Protein AF-A0A935WND5-F1 (afdb_monomer_lite)

Structure (mmCIF, N/CA/C/O backbone):
data_AF-A0A935WND5-F1
#
_entry.id   AF-A0A935WND5-F1
#
loop_
_atom_site.group_PDB
_atom_site.id
_atom_site.type_symbol
_atom_site.label_atom_id
_atom_site.label_alt_id
_atom_site.label_comp_id
_atom_site.label_asym_id
_atom_site.label_entity_id
_atom_site.label_seq_id
_atom_site.pdbx_PDB_ins_code
_atom_site.Cartn_x
_atom_site.Cartn_y
_atom_site.Cartn_z
_atom_site.occupancy
_atom_site.B_iso_or_equiv
_atom_site.auth_seq_id
_atom_site.auth_comp_id
_atom_site.auth_asym_id
_atom_site.auth_atom_id
_atom_site.pdbx_PDB_model_num
ATOM 1 N N . MET A 1 1 ? -34.962 45.376 59.861 1.00 44.03 1 MET A N 1
ATOM 2 C CA . MET A 1 1 ? -34.182 45.474 58.604 1.00 44.03 1 MET A CA 1
ATOM 3 C C . MET A 1 1 ? -34.344 44.148 57.859 1.00 44.03 1 MET A C 1
ATOM 5 O O . MET A 1 1 ? -34.112 43.113 58.467 1.00 44.03 1 MET A O 1
ATOM 9 N N . LYS A 1 2 ? -34.889 44.154 56.631 1.00 42.56 2 LYS A N 1
ATOM 10 C CA . LYS A 1 2 ? -35.308 42.951 55.875 1.00 42.56 2 LYS A CA 1
ATOM 11 C C . LYS A 1 2 ? -34.126 42.358 55.090 1.00 42.56 2 LYS A C 1
ATOM 13 O O . LYS A 1 2 ? -33.528 43.064 54.286 1.00 42.56 2 LYS A O 1
ATOM 18 N N . GLN A 1 3 ? -33.817 41.075 55.289 1.00 46.28 3 GLN A N 1
ATOM 19 C CA . GLN A 1 3 ? -32.880 40.319 54.447 1.00 46.28 3 GLN A CA 1
ATOM 20 C C . GLN A 1 3 ? -33.614 39.766 53.216 1.00 46.28 3 GLN A C 1
ATOM 22 O O . GLN A 1 3 ? -34.543 38.969 53.343 1.00 46.28 3 GLN A O 1
ATOM 27 N N . HIS A 1 4 ? -33.191 40.180 52.021 1.00 46.12 4 HIS A N 1
ATOM 28 C CA . HIS A 1 4 ? -33.667 39.625 50.755 1.00 46.12 4 HIS A CA 1
ATOM 29 C C . HIS A 1 4 ? -32.869 38.366 50.395 1.00 46.12 4 HIS A C 1
ATOM 31 O O . HIS A 1 4 ? -31.676 38.439 50.106 1.00 46.12 4 HIS A O 1
ATOM 37 N N . ARG A 1 5 ? -33.539 37.208 50.376 1.00 58.88 5 ARG A N 1
ATOM 38 C CA . ARG A 1 5 ? -33.021 35.979 49.759 1.00 58.88 5 ARG A CA 1
ATOM 39 C C . ARG A 1 5 ? -33.072 36.139 48.238 1.00 58.88 5 ARG A C 1
ATOM 41 O O . ARG A 1 5 ? -34.155 36.243 47.670 1.00 58.88 5 ARG A O 1
ATOM 48 N N . ARG A 1 6 ? -31.912 36.177 47.582 1.00 54.91 6 ARG A N 1
ATOM 49 C CA . ARG A 1 6 ? -31.807 36.095 46.120 1.00 54.91 6 ARG A CA 1
ATOM 50 C C . ARG A 1 6 ? -31.751 34.621 45.724 1.00 54.91 6 ARG A C 1
ATOM 52 O O . ARG A 1 6 ? -30.728 33.976 45.926 1.00 54.91 6 ARG A O 1
ATOM 59 N N . SER A 1 7 ? -32.851 34.095 45.189 1.00 54.50 7 SER A N 1
ATOM 60 C CA . SER A 1 7 ? -32.848 32.809 44.488 1.00 54.50 7 SER A CA 1
ATOM 61 C C . SER A 1 7 ? -32.137 32.986 43.152 1.00 54.50 7 SER A C 1
ATOM 63 O O . SER A 1 7 ? -32.622 33.705 42.283 1.00 54.50 7 SER A O 1
ATOM 65 N N . ILE A 1 8 ? -30.977 32.351 43.002 1.00 58.34 8 ILE A N 1
ATOM 66 C CA . ILE A 1 8 ? -30.286 32.222 41.720 1.00 58.34 8 ILE A CA 1
ATOM 67 C C . ILE A 1 8 ? -30.832 30.951 41.068 1.00 58.34 8 ILE A C 1
ATOM 69 O O . ILE A 1 8 ? -30.467 29.842 41.447 1.00 58.34 8 ILE A O 1
ATOM 73 N N . THR A 1 9 ? -31.758 31.102 40.126 1.00 57.56 9 THR A N 1
ATOM 74 C CA . THR A 1 9 ? -32.164 30.025 39.216 1.00 57.56 9 THR A CA 1
ATOM 75 C C . THR A 1 9 ? -31.027 29.771 38.232 1.00 57.56 9 THR A C 1
ATOM 77 O O . THR A 1 9 ? -30.752 30.607 37.374 1.00 57.56 9 THR A O 1
ATOM 80 N N . ALA A 1 10 ? -30.343 28.637 38.382 1.00 54.84 10 ALA A N 1
ATOM 81 C CA . ALA A 1 10 ? -29.337 28.168 37.439 1.00 54.84 10 ALA A CA 1
ATOM 82 C C . ALA A 1 10 ? -30.030 27.516 36.233 1.00 54.84 10 ALA A C 1
ATOM 84 O O . ALA A 1 10 ? -30.608 26.436 36.346 1.00 54.84 10 ALA A O 1
ATOM 85 N N . THR A 1 11 ? -29.989 28.176 35.079 1.00 57.78 11 THR A N 1
ATOM 86 C CA . THR A 1 11 ? -30.436 27.606 33.805 1.00 57.78 11 THR A CA 1
ATOM 87 C C . THR A 1 11 ? -29.325 26.702 33.269 1.00 57.78 11 THR A C 1
ATOM 89 O O . THR A 1 11 ? -28.269 27.188 32.868 1.00 57.78 11 THR A O 1
ATOM 92 N N . ALA A 1 12 ? -29.529 25.385 33.292 1.00 59.47 12 ALA A N 1
ATOM 93 C CA . ALA A 1 12 ? -28.595 24.434 32.698 1.00 59.47 12 ALA A CA 1
ATOM 94 C C . ALA A 1 12 ? -28.718 24.478 31.164 1.00 59.47 12 ALA A C 1
ATOM 96 O O . ALA A 1 12 ? -29.736 24.074 30.605 1.00 59.47 12 ALA A O 1
ATOM 97 N N . ILE A 1 13 ? -27.687 24.980 30.481 1.00 61.97 13 ILE A N 1
ATOM 98 C CA . ILE A 1 13 ? -27.553 24.882 29.022 1.00 61.97 13 ILE A CA 1
ATOM 99 C C . ILE A 1 13 ? -27.053 23.466 28.717 1.00 61.97 13 ILE A C 1
ATOM 101 O O . ILE A 1 13 ? -25.894 23.143 28.971 1.00 61.97 13 ILE A O 1
ATOM 105 N N . ALA A 1 14 ? -27.936 22.604 28.213 1.00 59.50 14 ALA A N 1
ATOM 106 C CA . ALA A 1 14 ? -27.566 21.275 27.741 1.00 59.50 14 ALA A CA 1
ATOM 107 C C . ALA A 1 14 ? -26.842 21.398 26.390 1.00 59.50 14 ALA A C 1
ATOM 109 O O . ALA A 1 14 ? -27.459 21.687 25.366 1.00 59.50 14 ALA A O 1
ATOM 110 N N . LEU A 1 15 ? -25.522 21.209 26.396 1.00 60.28 15 LEU A N 1
ATOM 111 C CA . LEU A 1 15 ? -24.688 21.166 25.197 1.00 60.28 15 LEU A CA 1
ATOM 112 C C . LEU A 1 15 ? -24.866 19.788 24.533 1.00 60.28 15 LEU A C 1
ATOM 114 O O . LEU A 1 15 ? -24.259 18.805 24.954 1.00 60.28 15 LEU A O 1
ATOM 118 N N . THR A 1 16 ? -25.731 19.675 23.527 1.00 56.22 16 THR A N 1
ATOM 119 C CA . THR A 1 16 ? -25.841 18.446 22.729 1.00 56.22 16 THR A CA 1
ATOM 120 C C . THR A 1 16 ? -24.640 18.348 21.791 1.00 56.22 16 THR A C 1
ATOM 122 O O . THR A 1 16 ? -24.598 19.034 20.770 1.00 56.22 16 THR A O 1
ATOM 125 N N . LEU A 1 17 ? -23.656 17.509 22.131 1.00 57.56 17 LEU A N 1
ATOM 126 C CA . LEU A 1 17 ? -22.615 17.090 21.191 1.00 57.56 17 LEU A CA 1
ATOM 127 C C . LEU A 1 17 ? -23.279 16.261 20.086 1.00 57.56 17 LEU A C 1
ATOM 129 O O . LEU A 1 17 ? -23.609 15.094 20.289 1.00 57.56 17 LEU A O 1
ATOM 133 N N . ALA A 1 18 ? -23.482 16.862 18.916 1.00 56.38 18 ALA A N 1
ATOM 134 C CA . ALA A 1 18 ? -23.766 16.103 17.711 1.00 56.38 18 ALA A CA 1
ATOM 135 C C . ALA A 1 18 ? -22.495 15.322 17.345 1.00 56.38 18 ALA A C 1
ATOM 137 O O . ALA A 1 18 ? -21.522 15.901 16.858 1.00 56.38 18 ALA A O 1
ATOM 138 N N . ALA A 1 19 ? -22.475 14.019 17.632 1.00 58.28 19 ALA A N 1
ATOM 139 C CA . ALA A 1 19 ? -21.445 13.131 17.117 1.00 58.28 19 ALA A CA 1
ATOM 140 C C . ALA A 1 19 ? -21.576 13.120 15.589 1.00 58.28 19 ALA A C 1
ATOM 142 O O . ALA A 1 19 ? -22.550 12.604 15.048 1.00 58.28 19 ALA A O 1
ATOM 143 N N . SER A 1 20 ? -20.639 13.767 14.896 1.00 56.72 20 SER A N 1
ATOM 144 C CA . SER A 1 20 ? -20.556 13.662 13.442 1.00 56.72 20 SER A CA 1
ATOM 145 C C . SER A 1 20 ? -20.062 12.257 13.128 1.00 56.72 20 SER A C 1
ATOM 147 O O . SER A 1 20 ? -18.921 11.932 13.454 1.00 56.72 20 SER A O 1
ATOM 149 N N . SER A 1 21 ? -20.919 11.413 12.554 1.00 59.06 21 SER A N 1
ATOM 150 C CA . SER A 1 21 ? -20.487 10.127 12.013 1.00 59.06 21 SER A CA 1
ATOM 151 C C . SER A 1 21 ? -19.422 10.403 10.953 1.00 59.06 21 SER A C 1
ATOM 153 O O . SER A 1 21 ? -19.695 11.075 9.957 1.00 59.06 21 SER A O 1
ATOM 155 N N . ALA A 1 22 ? -18.191 9.948 11.183 1.00 67.31 22 ALA A N 1
ATOM 156 C CA . ALA A 1 22 ? -17.153 10.024 10.167 1.00 67.31 22 ALA A CA 1
ATOM 157 C C . ALA A 1 22 ? -17.587 9.155 8.977 1.00 67.31 22 ALA A C 1
ATOM 159 O O . ALA A 1 22 ? -17.874 7.971 9.156 1.00 67.31 22 ALA A O 1
ATOM 160 N N . LEU A 1 23 ? -17.658 9.738 7.777 1.00 71.44 23 LEU A N 1
ATOM 161 C CA . LEU A 1 23 ? -17.988 8.992 6.559 1.00 71.44 23 LEU A CA 1
ATOM 162 C C . LEU A 1 23 ? -16.903 7.944 6.307 1.00 71.44 23 LEU A C 1
ATOM 164 O O . LEU A 1 23 ? -15.765 8.315 6.039 1.00 71.44 23 LEU A O 1
ATOM 168 N N . ALA A 1 24 ? -17.228 6.655 6.382 1.00 83.25 24 ALA A N 1
ATOM 169 C CA . ALA A 1 24 ? -16.264 5.603 6.074 1.00 83.25 24 ALA A CA 1
ATOM 170 C C . ALA A 1 24 ? -16.126 5.369 4.570 1.00 83.25 24 ALA A C 1
ATOM 172 O O . ALA A 1 24 ? -17.100 5.410 3.824 1.00 83.25 24 ALA A O 1
ATOM 173 N N . GLY A 1 25 ? -14.900 5.082 4.139 1.00 92.62 25 GLY A N 1
ATOM 174 C CA . GLY A 1 25 ? -14.593 4.635 2.783 1.00 92.62 25 GLY A CA 1
ATOM 175 C C . GLY A 1 25 ? -14.226 3.158 2.742 1.00 92.62 25 GLY A C 1
ATOM 176 O O . GLY A 1 25 ? -13.785 2.580 3.737 1.00 92.62 25 GLY A O 1
ATOM 177 N N . THR A 1 26 ? -14.348 2.547 1.563 1.00 95.69 26 THR A N 1
ATOM 178 C CA . THR A 1 26 ? -13.915 1.161 1.339 1.00 95.69 26 THR A CA 1
ATOM 179 C C . THR A 1 26 ? -13.147 1.028 0.026 1.00 95.69 26 THR A C 1
ATOM 181 O O . THR A 1 26 ? -13.371 1.789 -0.914 1.00 95.69 26 THR A O 1
ATOM 184 N N . SER A 1 27 ? -12.293 0.009 -0.087 1.00 97.25 27 SER A N 1
ATOM 185 C CA . SER A 1 27 ? -11.607 -0.339 -1.341 1.00 97.25 27 SER A CA 1
ATOM 186 C C . SER A 1 27 ? -12.511 -0.980 -2.408 1.00 97.25 27 SER A C 1
ATOM 188 O O . SER A 1 27 ? -12.014 -1.417 -3.447 1.00 97.25 27 SER A O 1
ATOM 190 N N . ARG A 1 28 ? -13.826 -1.078 -2.182 1.00 95.88 28 ARG A N 1
ATOM 191 C CA . ARG A 1 28 ? -14.771 -1.646 -3.151 1.00 95.88 28 ARG A CA 1
ATOM 192 C C . ARG A 1 28 ? -14.862 -0.767 -4.404 1.00 95.88 28 ARG A C 1
ATOM 194 O O . ARG A 1 28 ? -14.959 0.451 -4.306 1.00 95.88 28 ARG A O 1
ATOM 201 N N . GLY A 1 29 ? -14.820 -1.376 -5.585 1.00 96.44 29 GLY A N 1
ATOM 202 C CA . GLY A 1 29 ? -14.720 -0.685 -6.880 1.00 96.44 29 GLY A CA 1
ATOM 203 C C . GLY A 1 29 ? -13.289 -0.293 -7.290 1.00 96.44 29 GLY A C 1
ATOM 204 O O . GLY A 1 29 ? -13.070 0.247 -8.385 1.00 96.44 29 GLY A O 1
ATOM 205 N N . PHE A 1 30 ? -12.299 -0.568 -6.439 1.00 98.06 30 PHE A N 1
ATOM 206 C CA . PHE A 1 30 ? -10.879 -0.300 -6.682 1.00 98.06 30 PHE A CA 1
ATOM 207 C C . PHE A 1 30 ? -10.036 -1.573 -6.794 1.00 98.06 30 PHE A C 1
ATOM 209 O O . PHE A 1 30 ? -8.828 -1.484 -7.011 1.00 98.06 30 PHE A O 1
ATOM 216 N N . GLU A 1 31 ? -10.663 -2.745 -6.684 1.00 97.44 31 GLU A N 1
ATOM 217 C CA . GLU A 1 31 ? -10.026 -4.034 -6.414 1.00 97.44 31 GLU A CA 1
ATOM 218 C C . GLU A 1 31 ? -8.899 -4.331 -7.397 1.00 97.44 31 GLU A C 1
ATOM 220 O O . GLU A 1 31 ? -7.808 -4.723 -6.991 1.00 97.44 31 GLU A O 1
ATOM 225 N N . ASN A 1 32 ? -9.156 -4.083 -8.685 1.00 96.38 32 ASN A N 1
ATOM 226 C CA . ASN A 1 32 ? -8.266 -4.428 -9.788 1.00 96.38 32 ASN A CA 1
ATOM 227 C C . ASN A 1 32 ? -7.123 -3.429 -10.039 1.00 96.38 32 ASN A C 1
ATOM 229 O O . ASN A 1 32 ? -6.352 -3.615 -10.979 1.00 96.38 32 ASN A O 1
ATOM 233 N N . GLY A 1 33 ? -7.004 -2.369 -9.239 1.00 95.69 33 GLY A N 1
ATOM 234 C CA . GLY A 1 33 ? -6.019 -1.318 -9.476 1.00 95.69 33 GLY A CA 1
ATOM 235 C C . GLY A 1 33 ? -6.363 -0.436 -10.687 1.00 95.69 33 GLY A C 1
ATOM 236 O O . GLY A 1 33 ? -7.532 -0.149 -10.970 1.00 95.69 33 GLY A O 1
ATOM 237 N N . GLY A 1 34 ? -5.333 0.056 -11.378 1.00 95.44 34 GLY A N 1
ATOM 238 C CA . GLY A 1 34 ? -5.450 0.951 -12.532 1.00 95.44 34 GLY A CA 1
ATOM 239 C C . GLY A 1 34 ? -4.641 2.239 -12.365 1.00 95.44 34 GLY A C 1
ATOM 240 O O . GLY A 1 34 ? -3.651 2.274 -11.642 1.00 95.44 34 GLY A O 1
ATOM 241 N N . TYR A 1 35 ? -5.060 3.308 -13.044 1.00 96.00 35 TYR A N 1
ATOM 242 C CA . TYR A 1 35 ? -4.342 4.586 -13.030 1.00 96.00 35 TYR A CA 1
ATOM 243 C C . TYR A 1 35 ? -4.380 5.275 -11.662 1.00 96.00 35 TYR A C 1
ATOM 245 O O . TYR A 1 35 ? -5.466 5.488 -11.119 1.00 96.00 35 TYR A O 1
ATOM 253 N N . PHE A 1 36 ? -3.224 5.738 -11.174 1.00 97.12 36 PHE A N 1
ATOM 254 C CA . PHE A 1 36 ? -3.076 6.407 -9.871 1.00 97.12 36 PHE A CA 1
ATOM 255 C C . PHE A 1 36 ? -3.987 7.625 -9.680 1.00 97.12 36 PHE A C 1
ATOM 257 O O . PHE A 1 36 ? -4.480 7.840 -8.579 1.00 97.12 36 PHE A O 1
ATOM 264 N N . LYS A 1 37 ? -4.362 8.327 -10.762 1.00 96.94 37 LYS A N 1
ATOM 265 C CA . LYS A 1 37 ? -5.349 9.428 -10.730 1.00 96.94 37 LYS A CA 1
ATOM 266 C C . LYS A 1 37 ? -6.718 9.053 -10.138 1.00 96.94 37 LYS A C 1
ATOM 268 O O . LYS A 1 37 ? -7.496 9.942 -9.820 1.00 96.94 37 LYS A O 1
ATOM 273 N N . ARG A 1 38 ? -7.039 7.756 -10.032 1.00 97.00 38 ARG A N 1
ATOM 274 C CA . ARG A 1 38 ? -8.246 7.256 -9.351 1.00 97.00 38 ARG A CA 1
ATOM 275 C C . ARG A 1 38 ? -8.060 7.075 -7.841 1.00 97.00 38 ARG A C 1
ATOM 277 O O . ARG A 1 38 ? -9.051 7.054 -7.127 1.00 97.00 38 ARG A O 1
ATOM 284 N N . PHE A 1 39 ? -6.827 6.904 -7.376 1.00 98.50 39 PHE A N 1
ATOM 285 C CA . PHE A 1 39 ? -6.489 6.494 -6.011 1.00 98.50 39 PHE A CA 1
ATOM 286 C C . PHE A 1 39 ? -5.934 7.661 -5.201 1.00 98.50 39 PHE A C 1
ATOM 288 O O . PHE A 1 39 ? -6.384 7.882 -4.082 1.00 98.50 39 PHE A O 1
ATOM 295 N N . ASP A 1 40 ? -5.012 8.440 -5.773 1.00 98.56 40 ASP A N 1
ATOM 296 C CA . ASP A 1 40 ? -4.336 9.530 -5.063 1.00 98.56 40 ASP A CA 1
ATOM 297 C C . ASP A 1 40 ? -5.311 10.578 -4.498 1.00 98.56 40 ASP A C 1
ATOM 299 O O . ASP A 1 40 ? -5.126 10.974 -3.346 1.00 98.56 40 ASP A O 1
ATOM 303 N N . PRO A 1 41 ? -6.384 10.994 -5.210 1.00 98.56 41 PRO A N 1
ATOM 304 C CA . PRO A 1 41 ? -7.361 11.918 -4.636 1.00 98.56 41 PRO A CA 1
ATOM 305 C C . PRO A 1 41 ? -8.096 11.334 -3.427 1.00 98.56 41 PRO A C 1
ATOM 307 O O . PRO A 1 41 ? -8.306 12.043 -2.451 1.00 98.56 41 PRO A O 1
ATOM 310 N N . VAL A 1 42 ? -8.426 10.038 -3.457 1.00 98.19 42 VAL A N 1
ATOM 311 C CA . VAL A 1 42 ? -9.095 9.345 -2.344 1.00 98.19 42 VAL A CA 1
ATOM 312 C C . VAL A 1 42 ? -8.143 9.220 -1.155 1.00 98.19 42 VAL A C 1
ATOM 314 O O . VAL A 1 42 ? -8.514 9.526 -0.026 1.00 98.19 42 VAL A O 1
ATOM 317 N N . VAL A 1 43 ? -6.884 8.841 -1.398 1.00 98.62 43 VAL A N 1
ATOM 318 C CA . VAL A 1 43 ? -5.847 8.823 -0.356 1.00 98.62 43 VAL A CA 1
ATOM 319 C C . VAL A 1 43 ? -5.709 10.204 0.284 1.00 98.62 43 VAL A C 1
ATOM 321 O O . VAL A 1 43 ? -5.681 10.307 1.510 1.00 98.62 43 VAL A O 1
ATOM 324 N N . ALA A 1 44 ? -5.634 11.261 -0.528 1.00 98.50 44 ALA A N 1
ATOM 325 C CA . ALA A 1 44 ? -5.504 12.632 -0.053 1.00 98.50 44 ALA A CA 1
ATOM 326 C C . ALA A 1 44 ? -6.726 13.078 0.761 1.00 98.50 44 ALA A C 1
ATOM 328 O O . ALA A 1 44 ? -6.552 13.628 1.844 1.00 98.50 44 ALA A O 1
ATOM 329 N N . GLU A 1 45 ? -7.938 12.796 0.284 1.00 97.62 45 GLU A N 1
ATOM 330 C CA . GLU A 1 45 ? -9.193 13.132 0.957 1.00 97.62 45 GLU A CA 1
ATOM 331 C C . GLU A 1 45 ? -9.290 12.476 2.340 1.00 97.62 45 GLU A C 1
ATOM 333 O O . GLU A 1 45 ? -9.469 13.172 3.342 1.00 97.62 45 GLU A O 1
ATOM 338 N N . PHE A 1 46 ? -9.090 11.157 2.425 1.00 96.94 46 PHE A N 1
ATOM 339 C CA . PHE A 1 46 ? -9.162 10.424 3.695 1.00 96.94 46 PHE A CA 1
ATOM 340 C C . PHE A 1 46 ? -8.027 10.806 4.653 1.00 96.94 46 PHE A C 1
ATOM 342 O O . PHE A 1 46 ? -8.201 10.869 5.872 1.00 96.94 46 PHE A O 1
ATOM 349 N N . ASN A 1 47 ? -6.861 11.161 4.110 1.00 97.44 47 ASN A N 1
ATOM 350 C CA . ASN A 1 47 ? -5.791 11.772 4.888 1.00 97.44 47 ASN A CA 1
ATOM 351 C C . ASN A 1 47 ? -6.065 13.234 5.255 1.00 97.44 47 ASN A C 1
ATOM 353 O O . ASN A 1 47 ? -5.408 13.754 6.150 1.00 97.44 47 ASN A O 1
ATOM 357 N N . GLN A 1 48 ? -6.981 13.943 4.615 1.00 97.06 48 GLN A N 1
ATOM 358 C CA . GLN A 1 48 ? -7.310 15.312 5.000 1.00 97.06 48 GLN A CA 1
ATOM 359 C C . GLN A 1 48 ? -8.352 15.323 6.118 1.00 97.06 48 GLN A C 1
ATOM 361 O O . GLN A 1 48 ? -8.188 16.045 7.099 1.00 97.06 48 GLN A O 1
ATOM 366 N N . ASN A 1 49 ? -9.399 14.510 5.983 1.00 94.25 49 ASN A N 1
ATOM 367 C CA . ASN A 1 49 ? -10.530 14.489 6.910 1.00 94.25 49 ASN A CA 1
ATOM 368 C C . ASN A 1 49 ? -10.333 13.533 8.106 1.00 94.25 49 ASN A C 1
ATOM 370 O O . ASN A 1 49 ? -10.992 13.706 9.126 1.00 94.25 49 ASN A O 1
ATOM 374 N N . GLY A 1 50 ? -9.404 12.571 8.025 1.00 92.56 50 GLY A N 1
ATOM 375 C CA . GLY A 1 50 ? -9.154 11.594 9.092 1.00 92.56 50 GLY A CA 1
ATOM 376 C C . GLY A 1 50 ? -10.215 10.495 9.197 1.00 92.56 50 GLY A C 1
ATOM 377 O O . GLY A 1 50 ? -10.211 9.724 10.161 1.00 92.56 50 GLY A O 1
ATOM 378 N N . ASN A 1 51 ? -11.107 10.406 8.215 1.00 91.56 51 ASN A N 1
ATOM 379 C CA . ASN A 1 51 ? -12.161 9.413 8.187 1.00 91.56 51 ASN A CA 1
ATOM 380 C C . ASN A 1 51 ? -11.594 7.988 8.079 1.00 91.56 51 ASN A C 1
ATOM 382 O O . ASN A 1 51 ? -10.529 7.785 7.486 1.00 91.56 51 ASN A O 1
ATOM 386 N N . PRO A 1 52 ? -12.296 6.987 8.632 1.00 92.62 52 PRO A N 1
ATOM 387 C CA . PRO A 1 52 ? -11.882 5.595 8.526 1.00 92.62 52 PRO A CA 1
ATOM 388 C C . PRO A 1 52 ? -11.966 5.083 7.084 1.00 92.62 52 PRO A C 1
ATOM 390 O O . PRO A 1 52 ? -12.933 5.353 6.372 1.00 92.62 52 PRO A O 1
ATOM 393 N N . PHE A 1 53 ? -10.979 4.288 6.670 1.00 95.88 53 PHE A N 1
ATOM 394 C CA . PHE A 1 53 ? -10.970 3.622 5.368 1.00 95.88 53 PHE A CA 1
ATOM 395 C C . PHE A 1 53 ? -10.700 2.125 5.514 1.00 95.88 53 PHE A C 1
ATOM 397 O O . PHE A 1 53 ? -9.735 1.708 6.155 1.00 95.88 53 PHE A O 1
ATOM 404 N N . ARG A 1 54 ? -11.528 1.292 4.888 1.00 96.69 54 ARG A N 1
ATOM 405 C CA . ARG A 1 54 ? -11.430 -0.169 4.978 1.00 96.69 54 ARG A CA 1
ATOM 406 C C . ARG A 1 54 ? -10.917 -0.777 3.691 1.00 96.69 54 ARG A C 1
ATOM 408 O O . ARG A 1 54 ? -11.499 -0.587 2.625 1.00 96.69 54 ARG A O 1
ATOM 415 N N . ILE A 1 55 ? -9.896 -1.615 3.801 1.00 98.06 55 ILE A N 1
ATOM 416 C CA . ILE A 1 55 ? -9.490 -2.480 2.697 1.00 98.06 55 ILE A CA 1
ATOM 417 C C . ILE A 1 55 ? -10.189 -3.831 2.840 1.00 98.06 55 ILE A C 1
ATOM 419 O O . ILE A 1 55 ? -10.002 -4.554 3.823 1.00 98.06 55 ILE A O 1
ATOM 423 N N . VAL A 1 56 ? -11.005 -4.161 1.843 1.00 96.81 56 VAL A N 1
ATOM 424 C CA . VAL A 1 56 ? -11.857 -5.352 1.785 1.00 96.81 56 VAL A CA 1
ATOM 425 C C . VAL A 1 56 ? -11.615 -6.118 0.485 1.00 96.81 56 VAL A C 1
ATOM 427 O O . VAL A 1 56 ? -11.241 -5.534 -0.529 1.00 96.81 56 VAL A O 1
ATOM 430 N N . GLY A 1 57 ? -11.871 -7.429 0.493 1.00 97.62 57 GLY A N 1
ATOM 431 C CA . GLY A 1 57 ? -11.783 -8.252 -0.717 1.00 97.62 57 GLY A CA 1
ATOM 432 C C . GLY A 1 57 ? -10.385 -8.261 -1.347 1.00 97.62 57 GLY A C 1
ATOM 433 O O . GLY A 1 57 ? -9.379 -8.325 -0.642 1.00 97.62 57 GLY A O 1
ATOM 434 N N . LEU A 1 58 ? -10.324 -8.244 -2.679 1.00 98.62 58 LEU A N 1
ATOM 435 C CA . LEU A 1 58 ? -9.067 -8.140 -3.418 1.00 98.62 58 LEU A CA 1
ATOM 436 C C . LEU A 1 58 ? -8.599 -6.681 -3.460 1.00 98.62 58 LEU A C 1
ATOM 438 O O . LEU A 1 58 ? -9.373 -5.793 -3.796 1.00 98.62 58 LEU A O 1
ATOM 442 N N . CYS A 1 59 ? -7.317 -6.454 -3.197 1.00 98.75 59 CYS A N 1
ATOM 443 C CA . CYS A 1 59 ? -6.662 -5.169 -3.372 1.00 98.75 59 CYS A CA 1
ATOM 444 C C . CYS A 1 59 ? -5.329 -5.368 -4.098 1.00 98.75 59 CYS A C 1
ATOM 446 O O . CYS A 1 59 ? -4.292 -5.616 -3.478 1.00 98.75 59 CYS A O 1
ATOM 448 N N . GLN A 1 60 ? -5.356 -5.309 -5.430 1.00 98.19 60 GLN A N 1
ATOM 449 C CA . GLN A 1 60 ? -4.163 -5.501 -6.255 1.00 98.19 60 GLN A CA 1
ATOM 450 C C . GLN A 1 60 ? -3.624 -4.195 -6.836 1.00 98.19 60 GLN A C 1
ATOM 452 O O . GLN A 1 60 ? -4.364 -3.235 -7.070 1.00 98.19 60 GLN A O 1
ATOM 457 N N . SER A 1 61 ? -2.321 -4.182 -7.133 1.00 97.75 61 SER A N 1
ATOM 458 C CA . SER A 1 61 ? -1.667 -3.082 -7.846 1.00 97.75 61 SER A CA 1
ATOM 459 C C . SER A 1 61 ? -1.922 -1.727 -7.162 1.00 97.75 61 SER A C 1
ATOM 461 O O . SER A 1 61 ? -1.709 -1.600 -5.958 1.00 97.75 61 SER A O 1
ATOM 463 N N . ALA A 1 62 ? -2.405 -0.720 -7.894 1.00 98.38 62 ALA A N 1
ATOM 464 C CA . ALA A 1 62 ? -2.681 0.622 -7.390 1.00 98.38 62 ALA A CA 1
ATOM 465 C C . ALA A 1 62 ? -3.675 0.674 -6.213 1.00 98.38 62 ALA A C 1
ATOM 467 O O . ALA A 1 62 ? -3.615 1.623 -5.440 1.00 98.38 62 ALA A O 1
ATOM 468 N N . CYS A 1 63 ? -4.525 -0.342 -5.999 1.00 98.81 63 CYS A N 1
ATOM 469 C CA . CYS A 1 63 ? -5.358 -0.402 -4.788 1.00 98.81 63 CYS A CA 1
ATOM 470 C C . CYS A 1 63 ? -4.515 -0.347 -3.507 1.00 98.81 63 CYS A C 1
ATOM 472 O O . CYS A 1 63 ? -4.912 0.265 -2.517 1.00 98.81 63 CYS A O 1
ATOM 474 N N . THR A 1 64 ? -3.310 -0.923 -3.541 1.00 98.88 64 THR A N 1
ATOM 475 C CA . THR A 1 64 ? -2.396 -0.934 -2.394 1.00 98.88 64 THR A CA 1
ATOM 476 C C . THR A 1 64 ? -1.937 0.466 -1.965 1.00 98.88 64 THR A C 1
ATOM 478 O O . THR A 1 64 ? -1.432 0.609 -0.856 1.00 98.88 64 THR A O 1
ATOM 481 N N . LEU A 1 65 ? -2.172 1.516 -2.768 1.00 98.88 65 LEU A N 1
ATOM 482 C CA . LEU A 1 65 ? -1.938 2.908 -2.365 1.00 98.88 65 LEU A CA 1
ATOM 483 C C . LEU A 1 65 ? -2.775 3.314 -1.143 1.00 98.88 65 LEU A C 1
ATOM 485 O O . LEU A 1 65 ? -2.329 4.138 -0.343 1.00 98.88 65 LEU A O 1
ATOM 489 N N . PHE A 1 66 ? -3.940 2.691 -0.933 1.00 98.88 66 PHE A N 1
ATOM 490 C CA . PHE A 1 66 ? -4.775 2.936 0.248 1.00 98.88 66 PHE A CA 1
ATOM 491 C C . PHE A 1 66 ? -4.113 2.533 1.569 1.00 98.88 66 PHE A C 1
ATOM 493 O O . PHE A 1 66 ? -4.526 3.021 2.616 1.00 98.88 66 PHE A O 1
ATOM 500 N N . LEU A 1 67 ? -3.043 1.730 1.542 1.00 98.88 67 LEU A N 1
ATOM 501 C CA . LEU A 1 67 ? -2.245 1.422 2.735 1.00 98.88 67 LEU A CA 1
ATOM 502 C C . LEU A 1 67 ? -1.591 2.669 3.362 1.00 98.88 67 LEU A C 1
ATOM 504 O O . LEU A 1 67 ? -1.200 2.621 4.525 1.00 98.88 67 LEU A O 1
ATOM 508 N N . SER A 1 68 ? -1.509 3.781 2.621 1.00 98.62 68 SER A N 1
ATOM 509 C CA . SER A 1 68 ? -0.998 5.070 3.109 1.00 98.62 68 SER A CA 1
ATOM 510 C C . SER A 1 68 ? -2.050 5.969 3.767 1.00 98.62 68 SER A C 1
ATOM 512 O O . SER A 1 68 ? -1.719 7.056 4.250 1.00 98.62 68 SER A O 1
ATOM 514 N N . ILE A 1 69 ? -3.320 5.555 3.786 1.00 98.50 69 ILE A N 1
ATOM 515 C CA . ILE A 1 69 ? -4.363 6.288 4.503 1.00 98.50 69 ILE A CA 1
ATOM 516 C C . ILE A 1 69 ? -4.119 6.122 6.008 1.00 98.50 69 ILE A C 1
ATOM 518 O O . ILE A 1 69 ? -4.009 5.009 6.514 1.00 98.50 69 ILE A O 1
ATOM 522 N N . ARG A 1 70 ? -4.035 7.233 6.747 1.00 96.69 70 ARG A N 1
ATOM 523 C CA . ARG A 1 70 ? -3.668 7.238 8.174 1.00 96.69 70 ARG A CA 1
ATOM 524 C C . ARG A 1 70 ? -4.634 6.438 9.039 1.00 96.69 70 ARG A C 1
ATOM 526 O O . ARG A 1 70 ? -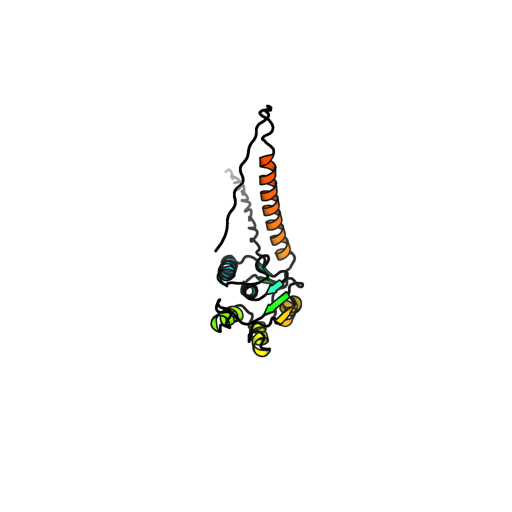4.199 5.801 9.990 1.00 96.69 70 ARG A O 1
ATOM 533 N N . ASN A 1 71 ? -5.922 6.483 8.709 1.00 95.81 71 ASN A N 1
ATOM 534 C CA . ASN A 1 71 ? -6.974 5.753 9.411 1.00 95.81 71 ASN A CA 1
ATOM 535 C C . ASN A 1 71 ? -7.446 4.532 8.599 1.00 95.81 71 ASN A C 1
ATOM 537 O O . ASN A 1 71 ? -8.644 4.289 8.446 1.00 95.81 71 ASN A O 1
ATOM 541 N N . VAL A 1 72 ? -6.492 3.804 8.003 1.00 97.56 72 VAL A N 1
ATOM 542 C CA . VAL A 1 72 ? -6.770 2.568 7.266 1.00 97.56 72 VAL A CA 1
ATOM 543 C C . VAL A 1 72 ? -6.849 1.367 8.203 1.00 97.56 72 VAL A C 1
ATOM 545 O O . VAL A 1 72 ? -6.039 1.216 9.119 1.00 97.56 72 VAL A O 1
ATOM 548 N N . CYS A 1 73 ? -7.771 0.454 7.917 1.00 97.56 73 CYS A N 1
ATOM 549 C CA . CYS A 1 73 ? -7.775 -0.886 8.487 1.00 97.56 73 CYS A CA 1
ATOM 550 C C . CYS A 1 73 ? -7.953 -1.952 7.401 1.00 97.56 73 CYS A C 1
ATOM 552 O O . CYS A 1 73 ? -8.454 -1.690 6.304 1.00 97.56 73 CYS A O 1
ATOM 554 N N . ILE A 1 74 ? -7.552 -3.180 7.719 1.00 98.38 74 ILE A N 1
ATOM 555 C CA . ILE A 1 74 ? -7.613 -4.335 6.826 1.00 98.38 74 ILE A CA 1
ATOM 556 C C . ILE A 1 74 ? -8.638 -5.340 7.355 1.00 98.38 74 ILE A C 1
ATOM 558 O O . ILE A 1 74 ? -8.613 -5.724 8.528 1.00 98.38 74 ILE A O 1
ATOM 562 N N . GLU A 1 75 ? -9.538 -5.802 6.486 1.00 97.25 75 GLU A N 1
ATOM 563 C CA . GLU A 1 75 ? -10.354 -6.976 6.790 1.00 97.25 75 GLU A CA 1
ATOM 564 C C . GLU A 1 75 ? -9.483 -8.242 6.765 1.00 97.25 75 GLU A C 1
ATOM 566 O O . GLU A 1 75 ? -8.772 -8.466 5.784 1.00 97.25 75 GLU A O 1
ATOM 571 N N . PRO A 1 76 ? -9.578 -9.138 7.766 1.00 97.06 76 PRO A N 1
ATOM 572 C CA . PRO A 1 76 ? -8.793 -10.375 7.813 1.00 97.06 76 PRO A CA 1
ATOM 573 C C . PRO A 1 76 ? -8.852 -11.227 6.538 1.00 97.06 76 PRO A C 1
ATOM 575 O O . PRO A 1 76 ? -7.891 -11.904 6.184 1.00 97.06 76 PRO A O 1
ATOM 578 N N . ARG A 1 77 ? -9.990 -11.184 5.835 1.00 97.00 77 ARG A N 1
ATOM 579 C CA . ARG A 1 77 ? -10.234 -11.934 4.594 1.00 97.00 77 ARG A CA 1
ATOM 580 C C . ARG A 1 77 ? -9.777 -11.207 3.326 1.00 97.00 77 ARG A C 1
ATOM 582 O O . ARG A 1 77 ? -9.982 -11.738 2.236 1.00 97.00 77 ARG A O 1
ATOM 589 N N . ALA A 1 78 ? -9.224 -10.001 3.439 1.00 98.56 78 ALA A N 1
ATOM 590 C CA . ALA A 1 78 ? -8.688 -9.283 2.294 1.00 98.56 78 ALA A CA 1
ATOM 591 C C . ALA A 1 78 ? -7.478 -10.023 1.700 1.00 98.56 78 ALA A C 1
ATOM 593 O O . ALA A 1 78 ? -6.828 -10.833 2.362 1.00 98.56 78 ALA A O 1
ATOM 594 N N . THR A 1 79 ? -7.182 -9.761 0.434 1.00 98.81 79 THR A N 1
ATOM 595 C CA . THR A 1 79 ? -6.032 -10.320 -0.282 1.00 98.81 79 THR A CA 1
ATOM 596 C C . THR A 1 79 ? -5.327 -9.202 -1.026 1.00 98.81 79 THR A C 1
ATOM 598 O O . THR A 1 79 ? -5.969 -8.448 -1.752 1.00 98.81 79 THR A O 1
ATOM 601 N N . PHE A 1 80 ? -4.011 -9.111 -0.869 1.00 98.88 80 PHE A N 1
ATOM 602 C CA . PHE A 1 80 ? -3.189 -8.083 -1.493 1.00 98.88 80 PHE A CA 1
ATOM 603 C C . PHE A 1 80 ? -2.321 -8.706 -2.569 1.00 98.88 80 PHE A C 1
ATOM 605 O O . PHE A 1 80 ? -1.730 -9.756 -2.325 1.00 98.88 80 PHE A O 1
ATOM 612 N N . GLN A 1 81 ? -2.226 -8.064 -3.733 1.00 98.75 81 GLN A N 1
ATOM 613 C CA . GLN A 1 81 ? -1.312 -8.501 -4.787 1.00 98.75 81 GLN A CA 1
ATOM 614 C C . GLN A 1 81 ? -0.382 -7.366 -5.209 1.00 98.75 81 GLN A C 1
ATOM 616 O O . GLN A 1 81 ? -0.827 -6.291 -5.626 1.00 98.75 81 GLN A O 1
ATOM 621 N N . PHE A 1 82 ? 0.913 -7.636 -5.094 1.00 98.81 82 PHE A N 1
ATOM 622 C CA . PHE A 1 82 ? 2.006 -6.707 -5.350 1.00 98.81 82 PHE A CA 1
ATOM 623 C C . PHE A 1 82 ? 2.697 -7.068 -6.659 1.00 98.81 82 PHE A C 1
ATOM 625 O O . PHE A 1 82 ? 2.843 -8.250 -6.964 1.00 98.81 82 PHE A O 1
ATOM 632 N N . HIS A 1 83 ? 3.078 -6.044 -7.418 1.00 98.62 83 HIS A N 1
ATOM 633 C CA . HIS A 1 83 ? 3.846 -6.140 -8.659 1.00 98.62 83 HIS A CA 1
ATOM 634 C C . HIS A 1 83 ? 4.450 -4.761 -8.987 1.00 98.62 83 HIS A C 1
ATOM 636 O O . HIS A 1 83 ? 4.135 -3.772 -8.314 1.00 98.62 83 HIS A O 1
ATOM 642 N N . ALA A 1 84 ? 5.319 -4.681 -9.993 1.00 98.56 84 ALA A N 1
ATOM 643 C CA . ALA A 1 84 ? 5.957 -3.439 -10.426 1.00 98.56 84 ALA A CA 1
ATOM 644 C C . ALA A 1 84 ? 4.968 -2.418 -11.030 1.00 98.56 84 ALA A C 1
ATOM 646 O O . ALA A 1 84 ? 4.009 -2.755 -11.719 1.00 98.56 84 ALA A O 1
ATOM 647 N N . GLY A 1 85 ? 5.227 -1.125 -10.835 1.00 97.62 85 GLY A N 1
ATOM 648 C CA . GLY A 1 85 ? 4.430 -0.066 -11.454 1.00 97.62 85 GLY A CA 1
ATOM 649 C C . GLY A 1 85 ? 4.612 -0.011 -12.976 1.00 97.62 85 GLY A C 1
ATOM 650 O O . GLY A 1 85 ? 5.680 -0.330 -13.494 1.00 97.62 85 GLY A O 1
ATOM 651 N N . ASN A 1 86 ? 3.579 0.434 -13.694 1.00 93.62 86 ASN A N 1
ATOM 652 C CA . ASN A 1 86 ? 3.566 0.576 -15.156 1.00 93.62 86 ASN A CA 1
ATOM 653 C C . ASN A 1 86 ? 3.589 2.068 -15.560 1.00 93.62 86 ASN A C 1
ATOM 655 O O . ASN A 1 86 ? 2.981 2.893 -14.879 1.00 93.62 86 ASN A O 1
ATOM 659 N N . ASP A 1 87 ? 4.261 2.418 -16.661 1.00 91.44 87 ASP A N 1
ATOM 660 C CA . ASP A 1 87 ? 4.277 3.764 -17.269 1.00 91.44 87 ASP A CA 1
ATOM 661 C C . ASP A 1 87 ? 2.964 4.172 -17.975 1.00 91.44 87 ASP A C 1
ATOM 663 O O . ASP A 1 87 ? 2.812 5.315 -18.401 1.00 91.44 87 ASP A O 1
ATOM 667 N N . GLY A 1 88 ? 2.005 3.252 -18.092 1.00 86.44 88 GLY A N 1
ATOM 668 C CA . GLY A 1 88 ? 0.754 3.425 -18.833 1.00 86.44 88 GLY A CA 1
ATOM 669 C C . GLY A 1 88 ? 0.803 2.886 -20.266 1.00 86.44 88 GLY A C 1
ATOM 670 O O . GLY A 1 88 ? -0.250 2.779 -20.890 1.00 86.44 88 GLY A O 1
ATOM 671 N N . ASN A 1 89 ? 1.982 2.480 -20.746 1.00 89.19 89 ASN A N 1
ATOM 672 C CA . ASN A 1 89 ? 2.222 1.875 -22.058 1.00 89.19 89 ASN A CA 1
ATOM 673 C C . ASN A 1 89 ? 2.554 0.377 -21.968 1.00 89.19 89 ASN A C 1
ATOM 675 O O . ASN A 1 89 ? 2.853 -0.247 -22.983 1.00 89.19 89 ASN A O 1
ATOM 679 N N . GLY A 1 90 ? 2.499 -0.211 -20.771 1.00 88.12 90 GLY A N 1
ATOM 680 C CA . GLY A 1 90 ? 2.802 -1.627 -20.566 1.00 88.12 90 GLY A CA 1
ATOM 681 C C . GLY A 1 90 ? 4.261 -1.899 -20.220 1.00 88.12 90 GLY A C 1
ATOM 682 O O . GLY A 1 90 ? 4.650 -3.062 -20.217 1.00 88.12 90 GLY A O 1
ATOM 683 N N . ASN A 1 91 ? 5.059 -0.871 -19.910 1.00 96.12 91 ASN A N 1
ATOM 684 C CA . ASN A 1 91 ? 6.446 -1.044 -19.484 1.00 96.12 91 ASN A CA 1
ATOM 685 C C . ASN A 1 91 ? 6.584 -0.831 -17.984 1.00 96.12 91 ASN A C 1
ATOM 687 O O . ASN A 1 91 ? 5.869 -0.025 -17.384 1.00 96.12 91 ASN A O 1
ATOM 691 N N . ILE A 1 92 ? 7.537 -1.536 -17.376 1.00 97.31 92 ILE A N 1
ATOM 692 C CA . ILE A 1 92 ? 7.890 -1.313 -15.976 1.00 97.31 92 ILE A CA 1
ATOM 693 C C . ILE A 1 92 ? 8.404 0.120 -15.830 1.00 97.31 92 ILE A C 1
ATOM 695 O O . ILE A 1 92 ? 9.302 0.553 -16.550 1.00 97.31 92 ILE A O 1
ATOM 699 N N . SER A 1 93 ? 7.843 0.841 -14.868 1.00 97.94 93 SER A N 1
ATOM 700 C CA . SER A 1 93 ? 8.233 2.198 -14.522 1.00 97.94 93 SER A CA 1
ATOM 701 C C . SER A 1 93 ? 8.792 2.230 -13.111 1.00 97.94 93 SER A C 1
ATOM 703 O O . SER A 1 93 ? 8.106 1.896 -12.139 1.00 97.94 93 SER A O 1
ATOM 705 N N . GLN A 1 94 ? 10.041 2.678 -12.991 1.00 97.81 94 GLN A N 1
ATOM 706 C CA . GLN A 1 94 ? 10.677 2.871 -11.693 1.00 97.81 94 GLN A CA 1
ATOM 707 C C . GLN A 1 94 ? 9.903 3.894 -10.855 1.00 97.81 94 GLN A C 1
ATOM 709 O O . GLN A 1 94 ? 9.590 3.611 -9.704 1.00 97.81 94 GLN A O 1
ATOM 714 N N . SER A 1 95 ? 9.514 5.033 -11.436 1.00 98.19 95 SER A N 1
ATOM 715 C CA . SER A 1 95 ? 8.776 6.070 -10.706 1.00 98.19 95 SER A CA 1
ATOM 716 C C . SER A 1 95 ? 7.397 5.589 -10.255 1.00 98.19 95 SER A C 1
ATOM 718 O O . SER A 1 95 ? 6.982 5.873 -9.133 1.00 98.19 95 SER A O 1
ATOM 720 N N . ALA A 1 96 ? 6.701 4.800 -11.077 1.00 98.25 96 ALA A N 1
ATOM 721 C CA . ALA A 1 96 ? 5.421 4.222 -10.680 1.00 98.25 96 ALA A CA 1
ATOM 722 C C . ALA A 1 96 ? 5.585 3.163 -9.578 1.00 98.25 96 ALA A C 1
ATOM 724 O O . ALA A 1 96 ? 4.780 3.096 -8.649 1.00 98.25 96 ALA A O 1
ATOM 725 N N . THR A 1 97 ? 6.646 2.358 -9.655 1.00 98.69 97 THR A N 1
ATOM 726 C CA . THR A 1 97 ? 6.992 1.375 -8.620 1.00 98.69 97 THR A CA 1
ATOM 727 C C . THR A 1 97 ? 7.321 2.067 -7.298 1.00 98.69 97 THR A C 1
ATOM 729 O O . THR A 1 97 ? 6.845 1.655 -6.241 1.00 98.69 97 THR A O 1
ATOM 732 N N . GLU A 1 98 ? 8.090 3.153 -7.346 1.00 98.69 98 GLU A N 1
ATOM 733 C CA . GLU A 1 98 ? 8.428 3.972 -6.182 1.00 98.69 98 GLU A CA 1
ATOM 734 C C . GLU A 1 98 ? 7.194 4.634 -5.564 1.00 98.69 98 GLU A C 1
ATOM 736 O O . GLU A 1 98 ? 7.069 4.634 -4.340 1.00 98.69 98 GLU A O 1
ATOM 741 N N . HIS A 1 99 ? 6.251 5.122 -6.378 1.00 98.56 99 HIS A N 1
ATOM 742 C CA . HIS A 1 99 ? 4.974 5.661 -5.893 1.00 98.56 99 HIS A CA 1
ATOM 743 C C . HIS A 1 99 ? 4.214 4.638 -5.045 1.00 98.56 99 HIS A C 1
ATOM 745 O O . HIS A 1 99 ? 3.813 4.934 -3.921 1.00 98.56 99 HIS A O 1
ATOM 751 N N . MET A 1 100 ? 4.101 3.400 -5.536 1.00 98.75 100 MET A N 1
ATOM 752 C CA . MET A 1 100 ? 3.482 2.307 -4.782 1.00 98.75 100 MET A CA 1
ATOM 753 C C . MET A 1 100 ? 4.265 1.964 -3.508 1.00 98.75 100 MET A C 1
ATOM 755 O O . MET A 1 100 ? 3.681 1.881 -2.432 1.00 98.75 100 MET A O 1
ATOM 759 N N . LEU A 1 101 ? 5.592 1.828 -3.595 1.00 98.88 101 LEU A N 1
ATOM 760 C CA . LEU A 1 101 ? 6.453 1.529 -2.442 1.00 98.88 101 LEU A CA 1
ATOM 761 C C . LEU A 1 101 ? 6.390 2.599 -1.343 1.00 98.88 101 LEU A C 1
ATOM 763 O O . LEU A 1 101 ? 6.572 2.281 -0.166 1.00 98.88 101 LEU A O 1
ATOM 767 N N . ASN A 1 102 ? 6.159 3.860 -1.709 1.00 98.69 102 ASN A N 1
ATOM 768 C CA . ASN A 1 102 ? 6.022 4.967 -0.764 1.00 98.69 102 ASN A CA 1
ATOM 769 C C . ASN A 1 102 ? 4.720 4.902 0.044 1.00 98.69 102 ASN A C 1
ATOM 771 O O . ASN A 1 102 ? 4.659 5.495 1.118 1.00 98.69 102 ASN A O 1
ATOM 775 N N . ALA A 1 103 ? 3.715 4.156 -0.420 1.00 98.69 103 ALA A N 1
ATOM 776 C CA . ALA A 1 103 ? 2.472 3.969 0.317 1.00 98.69 103 ALA A CA 1
ATOM 777 C C . ALA A 1 103 ? 2.564 2.910 1.430 1.00 98.69 103 ALA A C 1
ATOM 779 O O . ALA A 1 103 ? 1.639 2.769 2.228 1.00 98.69 103 ALA A O 1
ATOM 780 N N . TYR A 1 104 ? 3.647 2.131 1.476 1.00 98.75 104 TYR A N 1
ATOM 781 C CA . TYR A 1 104 ? 3.759 0.972 2.358 1.00 98.75 104 TYR A CA 1
ATOM 782 C C . TYR A 1 104 ? 4.465 1.311 3.667 1.00 98.75 104 TYR A C 1
ATOM 784 O O . TYR A 1 104 ? 5.431 2.077 3.697 1.00 98.75 104 TYR A O 1
ATOM 792 N N . SER A 1 105 ? 4.056 0.645 4.751 1.00 98.62 105 SER A N 1
ATOM 793 C CA . SER A 1 105 ? 4.814 0.663 6.002 1.00 98.62 105 SER A CA 1
ATOM 794 C C . SER A 1 105 ? 6.273 0.235 5.757 1.00 98.62 105 SER A C 1
ATOM 796 O O . SER A 1 105 ? 6.523 -0.625 4.902 1.00 98.62 105 SER A O 1
ATOM 798 N N . PRO A 1 106 ? 7.261 0.756 6.513 1.00 98.62 106 PRO A N 1
ATOM 799 C CA . PRO A 1 106 ? 8.668 0.403 6.306 1.00 98.62 106 PRO A CA 1
ATOM 800 C C . PRO A 1 106 ? 8.936 -1.109 6.328 1.00 98.62 106 PRO A C 1
ATOM 802 O O . PRO A 1 106 ? 9.778 -1.607 5.580 1.00 98.62 106 PRO A O 1
ATOM 805 N N . LYS A 1 107 ? 8.190 -1.854 7.157 1.00 98.62 107 LYS A N 1
ATOM 806 C CA . LYS A 1 107 ? 8.312 -3.311 7.276 1.00 98.62 107 LYS A CA 1
ATOM 807 C C . LYS A 1 107 ? 7.818 -4.031 6.020 1.00 98.62 107 LYS A C 1
ATOM 809 O O . LYS A 1 107 ? 8.524 -4.906 5.525 1.00 98.62 107 LYS A O 1
ATOM 814 N N . LEU A 1 108 ? 6.651 -3.647 5.493 1.00 98.88 108 LEU A N 1
ATOM 815 C CA . LEU A 1 108 ? 6.130 -4.204 4.243 1.00 98.88 108 LEU A CA 1
ATOM 816 C C . LEU A 1 108 ? 7.022 -3.820 3.063 1.00 98.88 108 LEU A C 1
ATOM 818 O O . LEU A 1 108 ? 7.408 -4.690 2.289 1.00 98.88 108 LEU A O 1
ATOM 822 N N . ARG A 1 109 ? 7.396 -2.537 2.963 1.00 98.88 109 ARG A N 1
ATOM 823 C CA . ARG A 1 109 ? 8.263 -2.013 1.901 1.00 98.88 109 ARG A CA 1
ATOM 824 C C . ARG A 1 109 ? 9.558 -2.813 1.793 1.00 98.88 109 ARG A C 1
ATOM 826 O O . ARG A 1 109 ? 9.918 -3.251 0.706 1.00 98.88 109 ARG A O 1
ATOM 833 N N . ARG A 1 110 ? 10.240 -3.033 2.920 1.00 98.81 110 ARG A N 1
ATOM 834 C CA . ARG A 1 110 ? 11.467 -3.835 2.955 1.00 98.81 110 ARG A CA 1
ATOM 835 C C . ARG A 1 110 ? 11.213 -5.264 2.478 1.00 98.81 110 ARG A C 1
ATOM 837 O O . ARG A 1 110 ? 11.926 -5.737 1.602 1.00 98.81 110 ARG A O 1
ATOM 844 N N . PHE A 1 111 ? 10.167 -5.912 2.990 1.00 98.81 111 PHE A N 1
ATOM 845 C CA . PHE A 1 111 ? 9.830 -7.286 2.624 1.00 98.81 111 PHE A CA 1
ATOM 846 C C . PHE A 1 111 ? 9.571 -7.454 1.120 1.00 98.81 111 PHE A C 1
ATOM 848 O O . PHE A 1 111 ? 10.147 -8.350 0.506 1.00 98.81 111 PHE A O 1
ATOM 855 N N . VAL A 1 112 ? 8.749 -6.595 0.508 1.00 98.81 112 VAL A N 1
ATOM 856 C CA . VAL A 1 112 ? 8.421 -6.719 -0.925 1.00 98.81 112 VAL A CA 1
ATOM 857 C C . VAL A 1 112 ? 9.627 -6.430 -1.825 1.00 98.81 112 VAL A C 1
ATOM 859 O O . VAL A 1 112 ? 9.747 -7.032 -2.889 1.00 98.81 112 VAL A O 1
ATOM 862 N N . ILE A 1 113 ? 10.554 -5.566 -1.391 1.00 98.69 113 ILE A N 1
ATOM 863 C CA . ILE A 1 113 ? 11.816 -5.304 -2.101 1.00 98.69 113 ILE A CA 1
ATOM 864 C C . ILE A 1 113 ? 12.756 -6.510 -1.994 1.00 98.69 113 ILE A C 1
ATOM 866 O O . ILE A 1 113 ? 13.238 -7.002 -3.014 1.00 98.69 113 ILE A O 1
ATOM 870 N N . GLU A 1 114 ? 12.999 -7.008 -0.780 1.00 98.62 114 GLU A N 1
ATOM 871 C CA . GLU A 1 114 ? 13.929 -8.118 -0.525 1.00 98.62 114 GLU A CA 1
ATOM 872 C C . GLU A 1 114 ? 13.486 -9.412 -1.217 1.00 98.62 114 GLU A C 1
ATOM 874 O O . GLU A 1 114 ? 14.319 -10.141 -1.752 1.00 98.62 114 GLU A O 1
ATOM 879 N N . ASN A 1 115 ? 12.176 -9.659 -1.291 1.00 98.62 115 ASN A N 1
ATOM 880 C CA . ASN A 1 115 ? 11.609 -10.825 -1.974 1.00 98.62 115 ASN A CA 1
ATOM 881 C C . ASN A 1 115 ? 11.385 -10.604 -3.479 1.00 98.62 115 ASN A C 1
ATOM 883 O O . ASN A 1 115 ? 10.921 -11.507 -4.170 1.00 98.62 115 ASN A O 1
ATOM 887 N N . GLY A 1 116 ? 11.711 -9.420 -4.008 1.00 98.50 116 GLY A N 1
ATOM 888 C CA . GLY A 1 116 ? 11.605 -9.124 -5.434 1.00 98.50 116 GLY A CA 1
ATOM 889 C C . GLY A 1 116 ? 10.179 -8.976 -5.968 1.00 98.50 116 GLY A C 1
ATOM 890 O O . GLY A 1 116 ? 10.011 -8.983 -7.181 1.00 98.50 116 GLY A O 1
ATOM 891 N N . TYR A 1 117 ? 9.172 -8.784 -5.110 1.00 98.56 117 TYR A N 1
ATOM 892 C CA . TYR A 1 117 ? 7.756 -8.721 -5.510 1.00 98.56 117 TYR A CA 1
ATOM 893 C C . TYR A 1 117 ? 7.420 -7.516 -6.397 1.00 98.56 117 TYR A C 1
ATOM 895 O O . TYR A 1 117 ? 6.345 -7.451 -6.974 1.00 98.56 117 TYR A O 1
ATOM 903 N N . MET A 1 118 ? 8.331 -6.547 -6.485 1.00 98.38 118 MET A N 1
ATOM 904 C CA . MET A 1 118 ? 8.166 -5.307 -7.243 1.00 98.38 118 MET A CA 1
ATOM 905 C C . MET A 1 118 ? 9.087 -5.251 -8.474 1.00 98.38 118 MET A C 1
ATOM 907 O O . MET A 1 118 ? 9.365 -4.163 -8.972 1.00 98.38 118 MET A O 1
ATOM 911 N N . ARG A 1 119 ? 9.640 -6.393 -8.917 1.00 97.56 119 ARG A N 1
ATOM 912 C CA . ARG A 1 119 ? 10.606 -6.459 -10.032 1.00 97.56 119 ARG A CA 1
ATOM 913 C C . ARG A 1 119 ? 9.962 -6.546 -11.409 1.00 97.56 119 ARG A C 1
ATOM 915 O O . ARG A 1 119 ? 10.547 -6.048 -12.363 1.00 97.56 119 ARG A O 1
ATOM 922 N N . ASP A 1 120 ? 8.803 -7.180 -11.507 1.00 97.81 120 ASP A N 1
ATOM 923 C CA . ASP A 1 120 ? 8.068 -7.373 -12.753 1.00 97.81 120 ASP A CA 1
ATOM 924 C C . ASP A 1 120 ? 6.550 -7.365 -12.499 1.00 97.81 120 ASP A C 1
ATOM 926 O O . ASP A 1 120 ? 6.100 -7.017 -11.406 1.00 97.81 120 ASP A O 1
ATOM 930 N N . PHE A 1 121 ? 5.754 -7.683 -13.522 1.00 97.25 121 PHE A N 1
ATOM 931 C CA . PHE A 1 121 ? 4.289 -7.666 -13.450 1.00 97.25 121 PHE A CA 1
ATOM 932 C C . PHE A 1 121 ? 3.668 -8.941 -12.859 1.00 97.25 121 PHE A C 1
ATOM 934 O O . PHE A 1 121 ? 2.444 -9.084 -12.856 1.00 97.25 121 PHE A O 1
ATOM 941 N N . THR A 1 122 ? 4.478 -9.881 -12.369 1.00 98.12 122 THR A N 1
ATOM 942 C CA . THR A 1 122 ? 3.988 -11.069 -11.671 1.00 98.12 122 THR A CA 1
ATOM 943 C C . THR A 1 122 ? 3.325 -10.649 -10.371 1.00 98.12 122 THR A C 1
ATOM 945 O O . THR A 1 122 ? 3.909 -9.955 -9.542 1.00 98.12 122 THR A O 1
ATOM 948 N N . PHE A 1 123 ? 2.092 -11.104 -10.170 1.00 98.31 123 PHE A N 1
ATOM 949 C CA . PHE A 1 123 ? 1.388 -10.851 -8.927 1.00 98.31 123 PHE A CA 1
ATOM 950 C C . PHE A 1 123 ? 1.907 -11.741 -7.802 1.00 98.31 123 PHE A C 1
ATOM 952 O O . PHE A 1 123 ? 1.791 -12.968 -7.841 1.00 98.31 123 PHE A O 1
ATOM 959 N N . HIS A 1 124 ? 2.397 -11.104 -6.744 1.00 98.75 124 HIS A N 1
ATOM 960 C CA . HIS A 1 124 ? 2.763 -11.762 -5.500 1.00 98.75 124 HIS A CA 1
ATOM 961 C C . HIS A 1 124 ? 1.724 -11.480 -4.423 1.00 98.75 124 HIS A C 1
ATOM 963 O O . HIS A 1 124 ? 1.423 -10.326 -4.116 1.00 98.75 124 HIS A O 1
ATOM 969 N N . THR A 1 125 ? 1.164 -12.545 -3.852 1.00 98.75 125 THR A N 1
ATOM 970 C CA . THR A 1 125 ? 0.028 -12.446 -2.932 1.00 98.75 125 THR A CA 1
ATOM 971 C C . THR A 1 125 ? 0.469 -12.419 -1.472 1.00 98.75 125 THR A C 1
ATOM 973 O O . THR A 1 125 ? 1.271 -13.247 -1.048 1.00 98.75 125 THR A O 1
ATOM 976 N N . ILE A 1 126 ? -0.123 -11.519 -0.685 1.00 98.81 126 ILE A N 1
ATOM 977 C CA . ILE A 1 126 ? -0.060 -11.517 0.782 1.00 98.81 126 ILE A CA 1
ATOM 978 C C . ILE A 1 126 ? -1.494 -11.500 1.324 1.00 98.81 126 ILE A C 1
ATOM 980 O O . ILE A 1 126 ? -2.345 -10.741 0.852 1.00 98.81 126 ILE A O 1
ATOM 984 N N . SER A 1 127 ? -1.785 -12.357 2.305 1.00 98.81 127 SER A N 1
ATOM 985 C CA . SER A 1 127 ? -3.110 -12.420 2.931 1.00 98.81 127 SER A CA 1
ATOM 986 C C . SER A 1 127 ? -3.364 -11.212 3.841 1.00 98.81 127 SER A C 1
ATOM 988 O O . SER A 1 127 ? -2.432 -10.617 4.379 1.00 98.81 127 SER A O 1
ATOM 990 N N . GLY A 1 128 ? -4.632 -10.859 4.066 1.00 98.62 128 GLY A N 1
ATOM 991 C CA . GLY A 1 128 ? -5.009 -9.803 5.009 1.00 98.62 128 GLY A CA 1
ATOM 992 C C . GLY A 1 128 ? -4.520 -10.082 6.432 1.00 98.62 128 GLY A C 1
ATOM 993 O O . GLY A 1 128 ? -4.012 -9.179 7.089 1.00 98.62 128 GLY A O 1
ATOM 994 N N . ILE A 1 129 ? -4.577 -11.343 6.874 1.00 98.50 129 ILE A N 1
ATOM 995 C CA . ILE A 1 129 ? -3.988 -11.778 8.150 1.00 98.50 129 ILE A CA 1
ATOM 996 C C . ILE A 1 129 ? -2.485 -11.487 8.201 1.00 98.50 129 ILE A C 1
ATOM 998 O O . ILE A 1 129 ? -2.028 -10.886 9.166 1.00 98.50 129 ILE A O 1
ATOM 1002 N N . ASP A 1 130 ? -1.722 -11.819 7.159 1.00 98.75 130 ASP A N 1
ATOM 1003 C CA . ASP A 1 130 ? -0.284 -11.531 7.128 1.00 98.75 130 ASP A CA 1
ATOM 1004 C C . ASP A 1 130 ? 0.000 -10.023 7.134 1.00 98.75 130 ASP A C 1
ATOM 1006 O O . ASP A 1 130 ? 0.933 -9.568 7.798 1.00 98.75 130 ASP A O 1
ATOM 1010 N N . MET A 1 131 ? -0.821 -9.225 6.447 1.00 98.81 131 MET A N 1
ATOM 1011 C CA . MET A 1 131 ? -0.755 -7.760 6.513 1.00 98.81 131 MET A CA 1
ATOM 1012 C C . MET A 1 131 ? -0.920 -7.243 7.944 1.00 98.81 131 MET A C 1
ATOM 1014 O O . MET A 1 131 ? -0.156 -6.380 8.382 1.00 98.81 131 MET A O 1
ATOM 1018 N 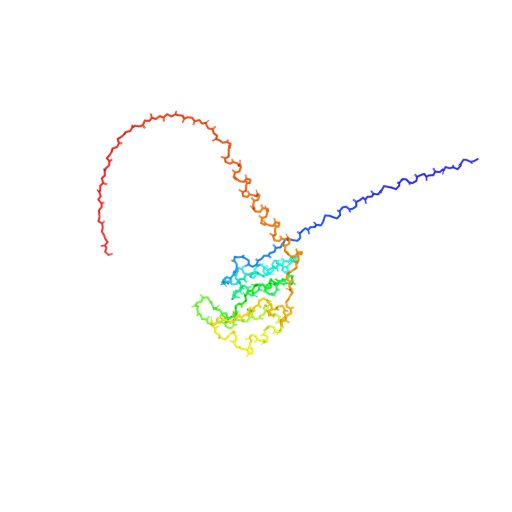N . ILE A 1 132 ? -1.847 -7.819 8.700 1.00 98.62 132 ILE A N 1
ATOM 1019 C CA . ILE A 1 132 ? -2.089 -7.455 10.096 1.00 98.62 132 ILE A CA 1
ATOM 1020 C C . ILE A 1 132 ? -0.943 -7.954 10.991 1.00 98.62 132 ILE A C 1
ATOM 1022 O O . ILE A 1 132 ? -0.249 -7.160 11.624 1.00 98.62 132 ILE A O 1
ATOM 1026 N N . GLU A 1 133 ? -0.694 -9.261 11.012 1.00 98.31 133 GLU A N 1
ATOM 1027 C CA . GLU A 1 133 ? 0.195 -9.912 11.979 1.00 98.31 133 GLU A CA 1
ATOM 1028 C C . GLU A 1 133 ? 1.678 -9.671 11.684 1.00 98.31 133 GLU A C 1
ATOM 1030 O O . GLU A 1 133 ? 2.475 -9.411 12.590 1.00 98.31 133 GLU A O 1
ATOM 1035 N N . LYS A 1 134 ? 2.078 -9.734 10.408 1.00 98.50 134 LYS A N 1
ATOM 1036 C CA . LYS A 1 134 ? 3.486 -9.602 10.014 1.00 98.50 134 LYS A CA 1
ATOM 1037 C C . LYS A 1 134 ? 3.856 -8.160 9.742 1.00 98.50 134 LYS A C 1
ATOM 1039 O O . LYS A 1 134 ? 4.987 -7.790 10.046 1.00 98.50 134 LYS A O 1
ATOM 1044 N N . PHE A 1 135 ? 2.958 -7.339 9.204 1.00 98.62 135 PHE A N 1
ATOM 1045 C CA . PHE A 1 135 ? 3.298 -5.981 8.758 1.00 98.62 135 PHE A CA 1
ATOM 1046 C C . PHE A 1 135 ? 2.716 -4.859 9.623 1.00 98.62 135 PHE A C 1
ATOM 1048 O O . PHE A 1 135 ? 3.127 -3.710 9.450 1.00 98.62 135 PHE A O 1
ATOM 1055 N N . GLY A 1 136 ? 1.877 -5.198 10.609 1.00 97.94 136 GLY A N 1
ATOM 1056 C CA . GLY A 1 136 ? 1.417 -4.283 11.654 1.00 97.94 136 GLY A CA 1
ATOM 1057 C C . GLY A 1 136 ? 0.295 -3.343 11.223 1.00 97.94 136 GLY A C 1
ATOM 1058 O O . GLY A 1 136 ? 0.111 -2.305 11.854 1.00 97.94 136 GLY A O 1
ATOM 1059 N N . TYR A 1 137 ? -0.433 -3.666 10.151 1.00 98.31 137 TYR A N 1
ATOM 1060 C CA . TYR A 1 137 ? -1.603 -2.881 9.764 1.00 98.31 137 TYR A CA 1
ATOM 1061 C C . TYR A 1 137 ? -2.778 -3.132 10.726 1.00 98.31 137 TYR A C 1
ATOM 1063 O O . TYR A 1 137 ? -2.968 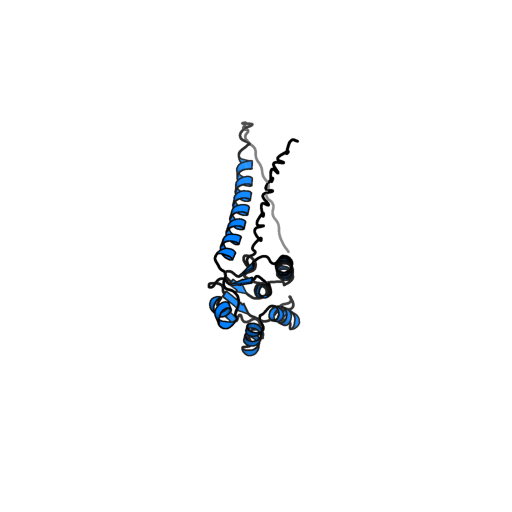-4.269 11.168 1.00 98.31 137 TYR A O 1
ATOM 1071 N N . PRO A 1 138 ? -3.596 -2.112 11.044 1.00 97.44 138 PRO A N 1
ATOM 1072 C CA . PRO A 1 138 ? -4.745 -2.287 11.926 1.00 97.44 138 PRO A CA 1
ATOM 1073 C C . PRO A 1 138 ? -5.782 -3.252 11.340 1.00 97.44 138 PRO A C 1
ATOM 1075 O O . PRO A 1 138 ? -6.116 -3.186 10.157 1.00 97.44 138 PRO A O 1
ATOM 1078 N N . VAL A 1 139 ? -6.343 -4.121 12.181 1.00 97.12 139 VAL A N 1
ATOM 1079 C CA . VAL A 1 139 ? -7.510 -4.939 11.823 1.00 97.12 139 VAL A CA 1
ATOM 1080 C C . VAL A 1 139 ? -8.784 -4.099 11.884 1.00 97.12 139 VAL A C 1
ATOM 1082 O O . VAL A 1 139 ? -8.978 -3.322 12.820 1.00 97.12 139 VAL A O 1
ATOM 1085 N N . CYS A 1 140 ? -9.682 -4.265 10.912 1.00 94.75 140 CYS A N 1
ATOM 1086 C CA . CYS A 1 140 ? -10.989 -3.615 10.977 1.00 94.75 140 CYS A CA 1
ATOM 1087 C C . CYS A 1 140 ? -11.831 -4.177 12.132 1.00 94.75 140 CYS A C 1
ATOM 1089 O O . CYS A 1 140 ? -12.057 -5.385 12.232 1.00 94.75 140 CYS A O 1
ATOM 1091 N N . ASN A 1 141 ? -12.318 -3.286 12.996 1.00 85.00 141 ASN A N 1
ATOM 1092 C CA . ASN A 1 141 ? -13.167 -3.617 14.143 1.00 85.00 141 ASN A CA 1
ATOM 1093 C C . ASN A 1 141 ? -14.653 -3.284 13.866 1.00 85.00 141 ASN A C 1
ATOM 1095 O O . ASN A 1 141 ? -15.020 -2.860 12.768 1.00 85.00 141 ASN A O 1
ATOM 1099 N N . ALA A 1 142 ? -15.520 -3.484 14.863 1.00 71.62 142 ALA A N 1
ATOM 1100 C CA . ALA A 1 142 ? -16.957 -3.229 14.737 1.00 71.62 142 ALA A CA 1
ATOM 1101 C C . ALA A 1 142 ? -17.297 -1.762 14.402 1.00 71.62 142 ALA A C 1
ATOM 1103 O O . ALA A 1 142 ? -18.231 -1.524 13.646 1.00 71.62 142 ALA A O 1
ATOM 1104 N N . GLU A 1 143 ? -16.525 -0.799 14.906 1.00 66.62 143 GLU A N 1
ATOM 1105 C CA . GLU A 1 143 ? -16.708 0.634 14.641 1.00 66.62 143 GLU A CA 1
ATOM 1106 C C . GLU A 1 143 ? -16.494 0.953 13.156 1.00 66.62 143 GLU A C 1
ATOM 1108 O O . GLU A 1 143 ? -17.358 1.549 12.519 1.00 66.62 143 GLU A O 1
ATOM 1113 N N . HIS A 1 144 ? -15.419 0.421 12.566 1.00 69.88 144 HIS A N 1
ATOM 1114 C CA . HIS A 1 144 ? -15.189 0.504 11.121 1.00 69.88 144 HIS A CA 1
ATOM 1115 C C . HIS A 1 144 ? -16.315 -0.194 10.334 1.00 69.88 144 HIS A C 1
ATOM 1117 O O . HIS A 1 144 ? -16.714 0.253 9.263 1.00 69.88 144 HIS A O 1
ATOM 1123 N N . ARG A 1 145 ? -16.852 -1.305 10.858 1.00 67.62 145 ARG A N 1
ATOM 1124 C CA . ARG A 1 145 ? -17.901 -2.089 10.186 1.00 67.62 145 ARG A CA 1
ATOM 1125 C C . ARG A 1 145 ? -19.265 -1.423 10.124 1.00 67.62 145 ARG A C 1
ATOM 1127 O O . ARG A 1 145 ? -19.982 -1.624 9.148 1.00 67.62 145 ARG A O 1
ATOM 1134 N N . LEU A 1 146 ? -19.624 -0.659 11.147 1.00 62.53 146 LEU A N 1
ATOM 1135 C CA . LEU A 1 146 ? -20.916 0.020 11.209 1.00 62.53 146 LEU A CA 1
ATOM 1136 C C . LEU A 1 146 ? -20.983 1.213 10.255 1.00 62.53 146 LEU A C 1
ATOM 1138 O O . LEU A 1 146 ? -22.039 1.446 9.672 1.00 62.53 146 LEU A O 1
ATOM 1142 N N . ALA A 1 147 ? -19.861 1.897 10.041 1.00 60.78 147 ALA A N 1
ATOM 1143 C CA . ALA A 1 147 ? -19.800 3.057 9.164 1.00 60.78 147 ALA A CA 1
ATOM 1144 C C . ALA A 1 147 ? -20.067 2.710 7.678 1.00 60.78 147 ALA A C 1
ATOM 1146 O O . ALA A 1 147 ? -20.722 3.481 6.985 1.00 60.78 147 ALA A O 1
ATOM 1147 N N . ASP A 1 148 ? -19.692 1.513 7.207 1.00 55.66 148 ASP A N 1
ATOM 1148 C CA . ASP A 1 148 ? -20.053 1.039 5.854 1.00 55.66 148 ASP A CA 1
ATOM 1149 C C . ASP A 1 148 ? -21.555 0.751 5.699 1.00 55.66 148 ASP A C 1
ATOM 1151 O O . ASP A 1 148 ? -22.142 0.948 4.636 1.00 55.66 148 ASP A O 1
ATOM 1155 N N . ALA A 1 149 ? -22.190 0.233 6.755 1.00 58.59 149 ALA A N 1
ATOM 1156 C CA . ALA A 1 149 ? -23.590 -0.181 6.704 1.00 58.59 149 ALA A CA 1
ATOM 1157 C C . ALA A 1 149 ? -24.556 1.015 6.690 1.00 58.59 149 ALA A C 1
ATOM 1159 O O . ALA A 1 149 ? -25.730 0.860 6.346 1.00 58.59 149 ALA A O 1
ATOM 1160 N N . GLU A 1 150 ? -24.115 2.196 7.121 1.00 58.91 150 GLU A N 1
ATOM 1161 C CA . GLU A 1 150 ? -24.897 3.432 7.019 1.00 58.91 150 GLU A CA 1
ATOM 1162 C C . GLU A 1 150 ? -24.899 3.976 5.584 1.00 58.91 150 GLU A C 1
ATOM 1164 O O . GLU A 1 150 ? -25.970 4.322 5.088 1.00 58.91 150 GLU A O 1
ATOM 1169 N N . ASP A 1 151 ? -23.767 3.910 4.877 1.00 54.81 151 ASP A N 1
ATOM 1170 C CA . ASP A 1 151 ? -23.652 4.309 3.465 1.00 54.81 151 ASP A CA 1
ATOM 1171 C C . ASP A 1 151 ? -24.500 3.422 2.525 1.00 54.81 151 ASP A C 1
ATOM 1173 O O . ASP A 1 151 ? -25.261 3.915 1.686 1.00 54.81 151 ASP A O 1
ATOM 1177 N N . GLU A 1 152 ? -24.489 2.094 2.720 1.00 57.56 152 GLU A N 1
ATOM 1178 C CA . GLU A 1 152 ? -25.360 1.174 1.959 1.00 57.56 152 GLU A CA 1
ATOM 1179 C C . GLU A 1 152 ? -26.860 1.388 2.249 1.00 57.56 152 GLU A C 1
ATOM 1181 O O . GLU A 1 152 ? -27.715 1.175 1.381 1.00 57.56 152 GLU A O 1
ATOM 1186 N N . ARG A 1 153 ? -27.212 1.814 3.470 1.00 56.72 153 ARG A N 1
ATOM 1187 C CA . ARG A 1 153 ? -28.606 2.114 3.829 1.00 56.72 153 ARG A CA 1
ATOM 1188 C C . ARG A 1 153 ? -29.070 3.432 3.227 1.00 56.72 153 ARG A C 1
ATOM 1190 O O . ARG A 1 153 ? -30.183 3.461 2.707 1.00 56.72 153 ARG A O 1
ATOM 1197 N N . ASP A 1 154 ? -28.242 4.471 3.232 1.00 55.91 154 ASP A N 1
ATOM 1198 C CA . ASP A 1 154 ? -28.599 5.765 2.646 1.00 55.91 154 ASP A CA 1
ATOM 1199 C C . ASP A 1 154 ? -28.721 5.675 1.113 1.00 55.91 154 ASP A C 1
ATOM 1201 O O . ASP A 1 154 ? -29.735 6.071 0.532 1.00 55.91 154 ASP A O 1
ATOM 1205 N N . THR A 1 155 ? -27.787 4.989 0.446 1.00 56.12 155 THR A N 1
ATOM 1206 C CA . THR A 1 155 ? -27.886 4.693 -0.999 1.00 56.12 155 THR A CA 1
ATOM 1207 C C . THR A 1 155 ? -29.091 3.807 -1.341 1.00 56.12 155 THR A C 1
ATOM 1209 O O . THR A 1 155 ? -29.785 4.040 -2.342 1.00 56.12 155 THR A O 1
ATOM 1212 N N . GLY A 1 156 ? -29.410 2.820 -0.498 1.00 48.91 156 GLY A N 1
ATOM 1213 C CA . GLY A 1 156 ? -30.601 1.979 -0.635 1.00 48.91 156 GLY A CA 1
ATOM 1214 C C . GLY A 1 156 ? -31.918 2.735 -0.420 1.00 48.91 156 GLY A C 1
ATOM 1215 O O . GLY A 1 156 ? -32.920 2.435 -1.078 1.00 48.91 156 GLY A O 1
ATOM 1216 N N . GLN A 1 157 ? -31.931 3.737 0.458 1.00 49.12 157 GLN A N 1
ATOM 1217 C CA . GLN A 1 157 ? -33.100 4.556 0.771 1.00 49.12 157 GLN A CA 1
ATOM 1218 C C . GLN A 1 157 ? -33.316 5.660 -0.274 1.00 49.12 157 GLN A C 1
ATOM 1220 O O . GLN A 1 157 ? -34.452 5.845 -0.718 1.00 49.12 157 GLN A O 1
ATOM 1225 N N . ALA A 1 158 ? -32.248 6.278 -0.788 1.00 49.94 158 ALA A N 1
ATOM 1226 C CA . ALA A 1 158 ? -32.286 7.161 -1.955 1.00 49.94 158 ALA A CA 1
ATOM 1227 C C . ALA A 1 158 ? -32.804 6.429 -3.210 1.00 49.94 158 ALA A C 1
ATOM 1229 O O . ALA A 1 158 ? -33.691 6.923 -3.911 1.00 49.94 158 ALA A O 1
ATOM 1230 N N . SER A 1 159 ? -32.345 5.193 -3.439 1.00 49.97 159 SER A N 1
ATOM 1231 C CA . SER A 1 159 ? -32.791 4.355 -4.565 1.00 49.97 159 SER A CA 1
ATOM 1232 C C . SER A 1 159 ? -34.250 3.890 -4.437 1.00 49.97 159 SER A C 1
ATOM 1234 O O . SER A 1 159 ? -34.955 3.748 -5.439 1.00 49.97 159 SER A O 1
ATOM 1236 N N . ARG A 1 160 ? -34.741 3.655 -3.211 1.00 50.75 160 ARG A N 1
ATOM 1237 C CA . ARG A 1 160 ? -36.159 3.342 -2.949 1.00 50.75 160 ARG A CA 1
ATOM 1238 C C . ARG A 1 160 ? -37.057 4.573 -3.072 1.00 50.75 160 ARG A C 1
ATOM 1240 O O . ARG A 1 160 ? -38.143 4.445 -3.629 1.00 50.75 160 ARG A O 1
ATOM 1247 N N . SER A 1 161 ? -36.596 5.740 -2.623 1.00 47.41 161 SER A N 1
ATOM 1248 C CA . SER A 1 161 ? -37.323 7.013 -2.730 1.00 47.41 161 SER A CA 1
ATOM 1249 C C . SER A 1 161 ? -37.533 7.434 -4.193 1.00 47.41 161 SER A C 1
ATOM 1251 O O . SER A 1 161 ? -38.635 7.828 -4.583 1.00 47.41 161 SER A O 1
ATOM 1253 N N . ALA A 1 162 ? -36.527 7.219 -5.052 1.00 47.50 162 ALA A N 1
ATOM 1254 C CA . ALA A 1 162 ? -36.665 7.397 -6.500 1.00 47.50 162 ALA A CA 1
ATOM 1255 C C . ALA A 1 162 ? -37.723 6.455 -7.109 1.00 47.50 162 ALA A C 1
ATOM 1257 O O . ALA A 1 162 ? -38.518 6.870 -7.949 1.00 47.50 162 ALA A O 1
ATOM 1258 N N . ARG A 1 163 ? -37.802 5.206 -6.631 1.00 47.94 163 ARG A N 1
ATOM 1259 C CA . ARG A 1 163 ? -38.769 4.208 -7.118 1.00 47.94 163 ARG A CA 1
ATOM 1260 C C . ARG A 1 163 ? -40.204 4.464 -6.630 1.00 47.94 163 ARG A C 1
ATOM 1262 O O . ARG A 1 163 ? -41.152 4.069 -7.300 1.00 47.94 163 ARG A O 1
ATOM 1269 N N . THR A 1 164 ? -40.393 5.146 -5.499 1.00 47.19 164 THR A N 1
ATOM 1270 C CA . THR A 1 164 ? -41.730 5.546 -5.018 1.00 47.19 164 THR A CA 1
ATOM 1271 C C . THR A 1 164 ? -42.303 6.767 -5.739 1.00 47.19 164 THR A C 1
ATOM 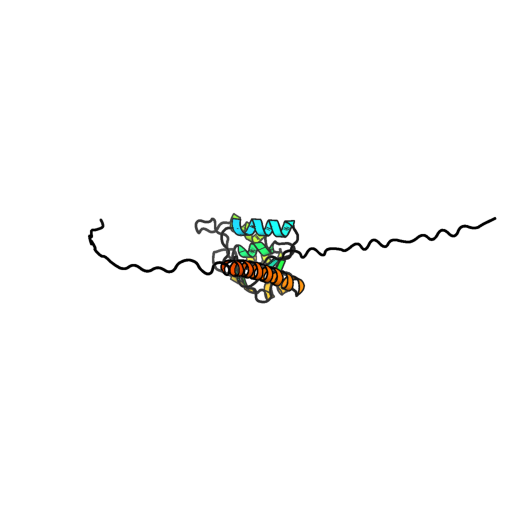1273 O O . THR A 1 164 ? -43.512 6.981 -5.677 1.00 47.19 164 THR A O 1
ATOM 1276 N N . A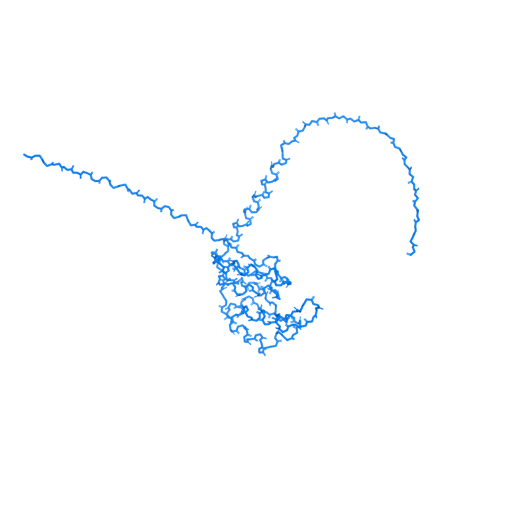SN A 1 165 ? -41.481 7.532 -6.467 1.00 43.94 165 ASN A N 1
ATOM 1277 C CA . ASN A 1 165 ? -41.930 8.725 -7.192 1.00 43.94 165 ASN A CA 1
ATOM 1278 C C . ASN A 1 165 ? -42.462 8.429 -8.612 1.00 43.94 165 ASN A C 1
ATOM 1280 O O . ASN A 1 165 ? -43.129 9.269 -9.207 1.00 43.94 165 ASN A O 1
ATOM 1284 N N . GLU A 1 166 ? -42.262 7.213 -9.134 1.00 43.34 166 GLU A N 1
ATOM 1285 C CA . GLU A 1 166 ? -42.870 6.749 -10.398 1.00 43.34 166 GLU A CA 1
ATOM 1286 C C . GLU A 1 166 ? -44.238 6.059 -10.199 1.00 43.34 166 GLU A C 1
ATOM 1288 O O . GLU A 1 166 ? -44.835 5.536 -11.139 1.00 43.34 166 GLU A O 1
ATOM 1293 N N . GLY A 1 167 ? -44.778 6.069 -8.974 1.00 36.69 167 GLY A N 1
ATOM 1294 C CA . GLY A 1 167 ? -46.081 5.477 -8.646 1.00 36.69 167 GLY A CA 1
ATOM 1295 C C . GLY A 1 167 ? -47.293 6.404 -8.816 1.00 36.69 167 GLY A C 1
ATOM 1296 O O . GLY A 1 167 ? -48.424 5.940 -8.680 1.00 36.69 167 GLY A O 1
ATOM 1297 N N . SER A 1 168 ? -47.092 7.695 -9.110 1.00 41.47 168 SER A N 1
ATOM 1298 C CA . SER A 1 168 ? -48.153 8.719 -9.070 1.00 41.47 168 SER A CA 1
ATOM 1299 C C . SER A 1 168 ? -48.551 9.289 -10.437 1.00 41.47 168 SER A C 1
ATOM 1301 O O . SER A 1 168 ? -48.929 10.452 -10.537 1.00 41.47 168 SER A O 1
ATOM 1303 N N . PHE A 1 169 ? -48.530 8.474 -11.493 1.00 36.66 169 PHE A N 1
ATOM 1304 C CA . PHE A 1 169 ? -49.242 8.783 -12.738 1.00 36.66 169 PHE A CA 1
ATOM 1305 C C . PHE A 1 169 ? -49.914 7.523 -13.285 1.00 36.66 169 PHE A C 1
ATOM 1307 O O . PHE A 1 169 ? -49.454 6.893 -14.234 1.00 36.66 169 PHE A O 1
ATOM 1314 N N . ARG A 1 170 ? -51.045 7.143 -12.680 1.00 45.91 170 ARG A N 1
ATOM 1315 C CA . ARG A 1 170 ? -52.039 6.325 -13.379 1.00 45.91 170 ARG A CA 1
ATOM 1316 C C . ARG A 1 170 ? -53.090 7.228 -14.013 1.00 45.91 170 ARG A C 1
ATOM 1318 O O . ARG A 1 170 ? -53.671 8.069 -13.339 1.00 45.91 170 ARG A O 1
ATOM 1325 N N . ASN A 1 171 ? -53.399 6.884 -15.263 1.00 37.31 171 ASN A N 1
ATOM 1326 C CA . ASN A 1 171 ? -54.605 7.195 -16.029 1.00 37.31 171 ASN A CA 1
ATOM 1327 C C . ASN A 1 171 ? -54.709 8.582 -16.665 1.00 37.31 171 ASN A C 1
ATOM 1329 O O . ASN A 1 171 ? -55.200 9.519 -16.050 1.00 37.31 171 ASN A O 1
ATOM 1333 N N . LEU A 1 172 ? -54.461 8.622 -17.977 1.00 36.50 172 LEU A N 1
ATOM 1334 C CA . LEU A 1 172 ? -55.406 9.195 -18.936 1.00 36.50 172 LEU A CA 1
ATOM 1335 C C . LEU A 1 172 ? -55.206 8.566 -20.327 1.00 36.50 172 LEU A C 1
ATOM 1337 O O . LEU A 1 172 ? -54.085 8.344 -20.767 1.00 36.50 172 LEU A O 1
ATOM 1341 N N . ALA A 1 173 ? -56.344 8.318 -20.980 1.00 35.50 173 ALA A N 1
ATOM 1342 C CA . ALA A 1 173 ? -56.561 7.976 -22.389 1.00 35.50 173 ALA A CA 1
ATOM 1343 C C . ALA A 1 173 ? -56.384 6.511 -22.859 1.00 35.50 173 ALA A C 1
ATOM 1345 O O . ALA A 1 173 ? -55.334 6.061 -23.307 1.00 35.50 173 ALA A O 1
ATOM 1346 N N . ARG A 1 174 ? -57.533 5.816 -22.908 1.00 39.91 174 ARG A N 1
ATOM 1347 C CA . ARG A 1 174 ? -57.897 4.896 -24.000 1.00 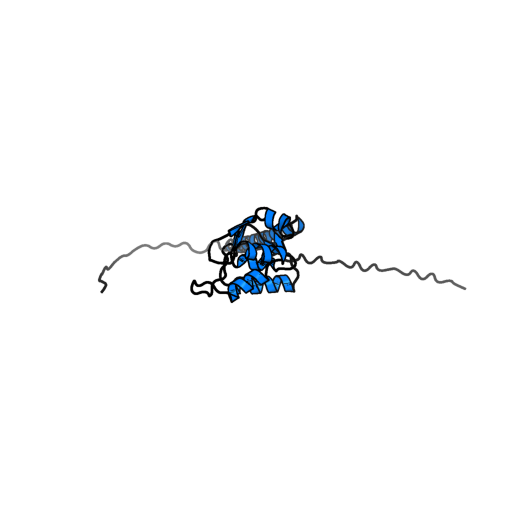39.91 174 ARG A CA 1
ATOM 1348 C C . ARG A 1 174 ? -58.002 5.678 -25.321 1.00 39.91 174 ARG A C 1
ATOM 1350 O O . ARG A 1 174 ? -58.750 6.648 -25.343 1.00 39.91 174 ARG A O 1
ATOM 1357 N N . GLN A 1 175 ? -57.446 5.155 -26.418 1.00 35.94 175 GLN A N 1
ATOM 1358 C CA . GLN A 1 175 ? -58.206 4.836 -27.646 1.00 35.94 175 GLN A CA 1
ATOM 1359 C C . GLN A 1 175 ? -57.358 4.048 -28.678 1.00 35.94 175 GLN A C 1
ATOM 1361 O O . GLN A 1 175 ? -56.145 4.238 -28.719 1.00 35.94 175 GLN A O 1
ATOM 1366 N N . PRO A 1 176 ? -57.968 3.169 -29.508 1.00 56.50 176 PRO A N 1
ATOM 1367 C CA . PRO A 1 176 ? -57.266 2.325 -30.484 1.00 56.50 176 PRO A CA 1
ATOM 1368 C C . PRO A 1 176 ? -57.570 2.694 -31.953 1.00 56.50 176 PRO A C 1
ATOM 1370 O O . PRO A 1 176 ? -58.737 2.868 -32.285 1.00 56.50 176 PRO A O 1
ATOM 1373 N N . GLN A 1 177 ? -56.572 2.682 -32.851 1.00 41.19 177 GLN A N 1
ATOM 1374 C CA . GLN A 1 177 ? -56.705 2.511 -34.322 1.00 41.19 177 GLN A CA 1
ATOM 1375 C C . GLN A 1 177 ? -55.373 1.919 -34.848 1.00 41.19 177 GLN A C 1
ATOM 1377 O O . GLN A 1 177 ? -54.319 2.453 -34.535 1.00 41.19 177 GLN A O 1
ATOM 1382 N N . ARG A 1 178 ? -55.271 0.679 -35.350 1.00 40.16 178 ARG A N 1
ATOM 1383 C CA . ARG A 1 178 ? -55.609 0.106 -36.675 1.00 40.16 178 ARG A CA 1
ATOM 1384 C C . ARG A 1 178 ? -54.914 0.735 -37.912 1.00 40.16 178 ARG A C 1
ATOM 1386 O O . ARG A 1 178 ? -55.421 1.684 -38.487 1.00 40.16 178 ARG A O 1
ATOM 1393 N N . THR A 1 179 ? -53.945 -0.038 -38.431 1.00 39.84 179 THR A N 1
ATOM 1394 C CA . THR A 1 179 ? -53.679 -0.419 -39.850 1.00 39.84 179 THR A CA 1
ATOM 1395 C C . THR A 1 179 ? -52.773 0.422 -40.771 1.00 39.84 179 THR A C 1
ATOM 1397 O O . THR A 1 179 ? -52.876 1.637 -40.829 1.00 39.84 179 THR A O 1
ATOM 1400 N N . ALA A 1 180 ? -52.049 -0.352 -41.609 1.00 39.81 180 ALA A N 1
ATOM 1401 C CA . ALA A 1 180 ? -51.415 -0.087 -42.919 1.00 39.81 180 ALA A CA 1
ATOM 1402 C C . ALA A 1 180 ? -49.931 0.349 -42.860 1.00 39.81 180 ALA A C 1
ATOM 1404 O O . ALA A 1 180 ? -49.631 1.400 -42.322 1.00 39.81 180 ALA A O 1
ATOM 1405 N N . MET A 1 181 ? -48.922 -0.451 -43.246 1.00 37.00 181 MET A N 1
ATOM 1406 C CA . MET A 1 181 ? -48.599 -1.209 -44.484 1.00 37.00 181 MET A CA 1
ATOM 1407 C C . MET A 1 181 ? -47.382 -0.575 -45.186 1.00 37.00 181 MET A C 1
ATOM 1409 O O . MET A 1 181 ? -47.395 0.625 -45.429 1.00 37.00 181 MET A O 1
ATOM 1413 N N . ARG A 1 182 ? -46.462 -1.449 -45.648 1.00 40.72 182 ARG A N 1
ATOM 1414 C CA . ARG A 1 182 ? -45.497 -1.265 -46.762 1.00 40.72 182 ARG A CA 1
ATOM 1415 C C . ARG A 1 182 ? -44.287 -0.364 -46.420 1.00 40.72 182 ARG A C 1
ATOM 1417 O O . ARG A 1 182 ? -44.464 0.779 -46.047 1.00 40.72 182 ARG A O 1
ATOM 1424 N N . GLY A 1 183 ? -43.020 -0.778 -46.466 1.00 35.31 183 GLY A N 1
ATOM 1425 C CA . GLY A 1 183 ? -42.317 -1.783 -47.266 1.00 35.31 183 GLY A CA 1
ATOM 1426 C C . GLY A 1 183 ? -41.241 -1.055 -48.084 1.00 35.31 183 GLY A C 1
ATOM 1427 O O . GLY A 1 183 ? -41.615 -0.134 -48.795 1.00 35.31 183 GLY A O 1
ATOM 1428 N N . MET A 1 184 ? -39.957 -1.419 -47.961 1.00 43.34 184 MET A N 1
ATOM 1429 C CA . MET A 1 184 ? -38.996 -1.558 -49.074 1.00 43.34 184 MET A CA 1
ATOM 1430 C C . MET A 1 184 ? -37.617 -1.979 -48.539 1.00 43.34 184 MET A C 1
ATOM 1432 O O . MET A 1 184 ? -37.046 -1.332 -47.664 1.00 43.34 184 MET A O 1
ATOM 1436 N N . GLU A 1 185 ? -37.108 -3.068 -49.100 1.00 44.06 185 GLU A N 1
ATOM 1437 C CA . GLU A 1 185 ? -35.716 -3.509 -49.070 1.00 44.06 185 GLU A CA 1
ATOM 1438 C C . GLU A 1 185 ? -34.812 -2.609 -49.934 1.00 44.06 185 GLU A C 1
ATOM 1440 O O . GLU A 1 185 ? -35.291 -2.028 -50.904 1.00 44.06 185 GLU A O 1
ATOM 1445 N N . SER A 1 186 ? -33.509 -2.573 -49.621 1.00 46.78 186 SER A N 1
ATOM 1446 C CA . SER A 1 186 ? -32.360 -2.684 -50.557 1.00 46.78 186 SER A CA 1
ATOM 1447 C C . SER A 1 186 ? -31.089 -2.243 -49.803 1.00 46.78 186 SER A C 1
ATOM 1449 O O . SER A 1 186 ? -31.016 -1.098 -49.373 1.00 46.78 186 SER A O 1
ATOM 1451 N N . SER A 1 187 ? -30.179 -3.127 -49.384 1.00 47.78 187 SER A N 1
ATOM 1452 C CA . SER A 1 187 ? -29.132 -3.823 -50.160 1.00 47.78 187 SER A CA 1
ATOM 1453 C C . SER A 1 187 ? -27.928 -2.947 -50.552 1.00 47.78 187 SER A C 1
ATOM 1455 O O . SER A 1 187 ? -28.101 -1.881 -51.132 1.00 47.78 187 SER A O 1
ATOM 1457 N N . PHE A 1 188 ? -26.734 -3.544 -50.360 1.00 41.25 188 PHE A N 1
ATOM 1458 C CA . PHE A 1 188 ? -25.421 -3.285 -50.998 1.00 41.25 188 PHE A CA 1
ATOM 1459 C C . PHE A 1 188 ? -24.459 -2.298 -50.297 1.00 41.25 188 PHE A C 1
ATOM 1461 O O . PHE A 1 188 ? -24.853 -1.181 -50.002 1.00 41.25 188 PHE A O 1
ATOM 1468 N N . SER A 1 189 ? -23.150 -2.526 -50.096 1.00 42.34 189 SER A N 1
ATOM 1469 C CA . SER A 1 189 ? -22.199 -3.667 -50.008 1.00 42.34 189 SER A CA 1
ATOM 1470 C C . SER A 1 189 ? -20.812 -3.035 -49.677 1.00 42.34 189 SER A C 1
ATOM 1472 O O . SER A 1 189 ? -20.623 -1.870 -50.040 1.00 42.34 189 SER A O 1
ATOM 1474 N N . PRO A 1 190 ? -19.835 -3.708 -49.030 1.00 62.38 190 PRO A N 1
ATOM 1475 C CA . PRO A 1 190 ? -18.560 -3.088 -48.649 1.00 62.38 190 PRO A CA 1
ATOM 1476 C C . PRO A 1 190 ? -17.459 -3.243 -49.718 1.00 62.38 190 PRO A C 1
ATOM 1478 O O . PRO A 1 190 ? -17.514 -4.133 -50.570 1.00 62.38 190 PRO A O 1
ATOM 1481 N N . ARG A 1 191 ? -16.440 -2.381 -49.631 1.00 61.41 191 ARG A N 1
ATOM 1482 C CA . ARG A 1 191 ? -15.084 -2.604 -50.155 1.00 61.41 191 ARG A CA 1
ATOM 1483 C C . ARG A 1 191 ? -14.113 -2.651 -48.988 1.00 61.41 191 ARG A C 1
ATOM 1485 O O . ARG A 1 191 ? -14.378 -1.916 -48.011 1.00 61.41 191 ARG A O 1
#

Foldseek 3Di:
DDDDDDDDDDDDDDDDPPPDQQQEEECPVCQAPDDLVVPVVVLVVLQVSVGAYEYDAHQEDSSLLNLQRPRYAYEQAYKYWAEAADPVPQDGDPVRRVSSLVSAQPQVSVVCVVVVSHVHGDIDMDGSNCCCPVRPGHHDDVSSVVSVVVVVVVVVVVVVVVVVVVPPDDDDDDDDDDDDDDDDDDDDDDD

Sequence (191 aa):
MKQHRRSITATAIALTLAASSALAGTSRGFENGGYFKRFDPVVAEFNQNGNPFRIVGLCQSACTLFLSIRNVCIEPRATFQFHAGNDGNGNISQSATEHMLNAYSPKLRRFVIENGYMRDFTFHTISGIDMIEKFGYPVCNAEHRLADAEDERDTGQASRSARTNEGSFRNLARQPQRTAMRGMESSFSPR

pLDDT: mean 79.64, std 23.17, range [35.31, 98.88]

Secondary structure (DSSP, 8-state):
------------------------EESTT-TT---GGGTHHHHHHHHHH---EEE-SEEEGGGGGGGG-TTEEE-TT-EEEE---B-SSSSB-HHHHHHHHHTS-HHHHHHHHHTTTTSSS--EEEEHHHHHHTT-PPBP-HHHHHHHHHHHHHHHHHHHHHHHGGGS-----------------------

Radius of gyration: 29.08 Å; chains: 1; bounding box: 72×58×110 Å